Protein 6YV5 (pdb70)

Nearest PDB structures (foldseek):
  6yv5-assembly1_A  TM=1.005E+00  e=4.076E-40  Staphylococcus aureus
  4k1t-assembly1_C-2  TM=9.799E-01  e=2.194E-35  Staphylococcus aureus subsp. aureus NCTC 8325
  4k1t-assembly1_A  TM=9.757E-01  e=2.438E-35  Staphylococcus aureus subsp. aureus NCTC 8325
  4k1s-assembly1_A  TM=9.975E-01  e=3.386E-34  Staphylococcus aureus subsp. aureus NCTC 8325
  6yv6-assembly1_A  TM=9.855E-01  e=2.109E-34  Staphylococcus aureus

Structure (mmCIF, N/CA/C/O backbone):
data_6YV5
#
_entry.id   6YV5
#
_cell.length_a   34.920
_cell.length_b   64.340
_cell.length_c   73.150
_cell.angle_alpha   90.000
_cell.angle_beta   90.000
_cell.angle_gamma   90.000
#
_symmetry.space_group_name_H-M   'P 21 21 21'
#
loop_
_entity.id
_entity.type
_entity.pdbx_description
1 polymer 'Serine protease'
2 non-polymer 'SODIUM ION'
3 water water
#
loop_
_atom_site.group_PDB
_atom_site.id
_atom_site.type_symbol
_atom_site.label_atom_id
_atom_site.label_alt_id
_atom_site.label_comp_id
_atom_site.label_asym_id
_atom_site.label_entity_id
_atom_site.label_seq_id
_atom_site.pdbx_PDB_ins_code
_atom_site.Cartn_x
_atom_site.Cartn_y
_atom_site.Cartn_z
_atom_site.occupancy
_atom_site.B_iso_or_equiv
_atom_site.auth_seq_id
_atom_site.auth_comp_id
_atom_site.auth_asym_id
_atom_site.auth_atom_id
_atom_site.pdbx_PDB_model_num
ATOM 1 N N . SER A 1 1 ? 16.783 11.685 23.460 1.00 38.18 1 SER A N 1
ATOM 2 C CA . SER A 1 1 ? 16.104 10.438 23.816 1.00 37.82 1 SER A CA 1
ATOM 3 C C . SER A 1 1 ? 16.081 9.464 22.643 1.00 38.18 1 SER A C 1
ATOM 4 O O . SER A 1 1 ? 15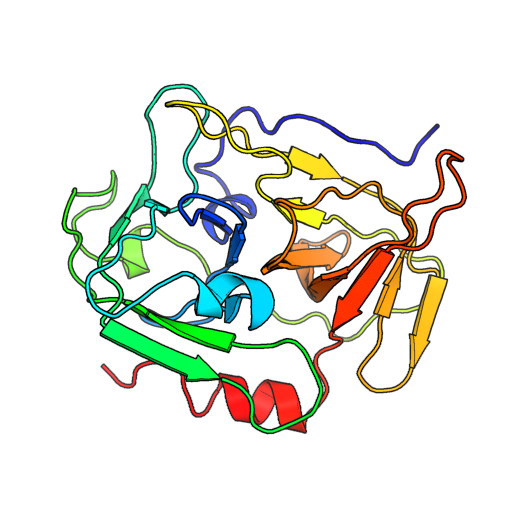.808 9.854 21.505 1.00 36.62 1 SER A O 1
ATOM 7 N N . GLU A 1 2 ? 16.372 8.191 22.942 1.00 32.90 2 GLU A N 1
ATOM 8 C CA . GLU A 1 2 ? 16.467 7.103 21.968 1.00 30.99 2 GLU A CA 1
ATOM 9 C C . GLU A 1 2 ? 15.111 6.545 21.497 1.00 31.52 2 GLU A C 1
ATOM 10 O O . GLU A 1 2 ? 15.089 5.781 20.528 1.00 31.85 2 GLU A O 1
ATOM 16 N N . ASN A 1 3 ? 13.996 6.939 22.151 1.00 26.04 3 ASN A N 1
ATOM 17 C CA . ASN A 1 3 ? 12.626 6.590 21.735 1.00 25.49 3 ASN A CA 1
ATOM 18 C C . ASN A 1 3 ? 12.309 7.671 20.699 1.00 28.13 3 ASN A C 1
ATOM 19 O O . ASN A 1 3 ? 12.240 8.851 21.062 1.00 30.85 3 ASN A O 1
ATOM 24 N N . GLN A 1 4 ? 12.233 7.307 19.412 1.00 20.44 4 GLN A N 1
ATOM 25 C CA . GLN A 1 4 ? 12.090 8.304 18.368 1.00 18.71 4 GLN A CA 1
ATOM 26 C C . GLN A 1 4 ? 10.838 8.205 17.558 1.00 15.82 4 GLN A C 1
ATOM 27 O O . GLN A 1 4 ? 10.256 7.118 17.403 1.00 15.56 4 GLN A O 1
ATOM 33 N N . VAL A 1 5 ? 10.417 9.361 17.027 1.00 12.87 5 VAL A N 1
ATOM 34 C CA . VAL A 1 5 ? 9.251 9.480 16.160 1.00 12.89 5 VAL A CA 1
ATOM 35 C C . VAL A 1 5 ? 9.767 10.120 14.897 1.00 14.28 5 VAL A C 1
ATOM 36 O O . VAL A 1 5 ? 10.239 11.275 14.950 1.00 15.85 5 VAL A O 1
ATOM 40 N N A THR A 1 6 ? 9.681 9.432 13.757 0.59 12.63 6 THR A N 1
ATOM 41 N N B THR A 1 6 ? 9.696 9.393 13.767 0.41 11.54 6 THR A N 1
ATOM 42 C CA A THR A 1 6 ? 10.199 9.982 12.509 0.59 12.41 6 THR A CA 1
ATOM 43 C CA B THR A 1 6 ? 10.288 9.809 12.502 0.41 10.58 6 THR A CA 1
ATOM 44 C C A THR A 1 6 ? 9.274 9.673 11.356 0.59 12.50 6 THR A C 1
ATOM 45 C C B THR A 1 6 ? 9.367 9.569 11.299 0.41 11.13 6 THR A C 1
ATOM 46 O O A THR A 1 6 ? 8.559 8.666 11.339 0.59 11.90 6 THR A O 1
ATOM 47 O O B THR A 1 6 ? 8.761 8.495 11.175 0.41 9.64 6 THR A O 1
ATOM 54 N N . LYS A 1 7 ? 9.277 10.559 10.385 1.00 11.90 7 LYS A N 1
ATOM 55 C CA . LYS A 1 7 ? 8.528 10.389 9.153 1.00 11.23 7 LYS A CA 1
ATOM 56 C C . LYS A 1 7 ? 9.189 9.296 8.329 1.00 13.39 7 LYS A C 1
ATOM 57 O O . LYS A 1 7 ? 10.425 9.200 8.282 1.00 14.14 7 LYS A O 1
ATOM 63 N N . VAL A 1 8 ? 8.382 8.498 7.637 1.00 12.00 8 VAL A N 1
ATOM 64 C CA . VAL A 1 8 ? 8.916 7.461 6.759 1.00 12.02 8 VAL A CA 1
ATOM 65 C C . VAL A 1 8 ? 8.971 8.082 5.376 1.00 18.24 8 VAL A C 1
ATOM 66 O O . VAL A 1 8 ? 7.940 8.489 4.853 1.00 18.60 8 VAL A O 1
ATOM 70 N N . LYS A 1 9 ? 10.179 8.192 4.805 1.00 17.33 9 LYS A N 1
ATOM 71 C CA . LYS A 1 9 ? 10.423 8.835 3.510 1.00 19.54 9 LYS A CA 1
ATOM 72 C C . LYS A 1 9 ? 9.766 8.098 2.320 1.00 22.55 9 LYS A C 1
ATOM 73 O O . LYS A 1 9 ? 9.058 8.719 1.511 1.00 25.27 9 LYS A O 1
ATOM 79 N N . ASP A 1 10 ? 10.006 6.790 2.222 1.00 17.78 10 ASP A N 1
ATOM 80 C CA . ASP A 1 10 ? 9.500 5.936 1.144 1.00 16.13 10 ASP A CA 1
ATOM 81 C C . ASP A 1 10 ? 8.684 4.843 1.767 1.00 15.77 10 ASP A C 1
ATOM 82 O O . ASP A 1 10 ? 9.154 4.166 2.684 1.00 16.62 10 ASP A O 1
ATOM 87 N N . THR A 1 11 ? 7.448 4.688 1.293 1.00 13.06 11 THR A N 1
ATOM 88 C CA . THR A 1 11 ? 6.529 3.716 1.895 1.00 11.55 11 THR A CA 1
ATOM 89 C C . THR A 1 11 ? 6.351 2.480 1.067 1.00 12.00 11 THR A C 1
ATOM 90 O O . THR A 1 11 ? 5.500 1.657 1.391 1.00 12.20 11 THR A O 1
ATOM 94 N N . ASN A 1 12 ? 7.104 2.360 -0.058 1.00 11.05 12 ASN A N 1
ATOM 95 C CA . ASN A 1 12 ? 6.969 1.261 -1.018 1.00 11.32 12 ASN A CA 1
ATOM 96 C C . ASN A 1 12 ? 7.981 0.157 -0.827 1.00 12.36 12 ASN A C 1
ATOM 97 O O . ASN A 1 12 ? 8.169 -0.683 -1.728 1.00 13.44 12 ASN A O 1
ATOM 102 N N . ILE A 1 13 ? 8.595 0.102 0.373 1.00 10.79 13 ILE A N 1
ATOM 103 C CA . ILE A 1 13 ? 9.505 -0.988 0.731 1.00 11.74 13 ILE A CA 1
ATOM 104 C C . ILE A 1 13 ? 8.989 -1.628 2.034 1.00 11.30 13 ILE A C 1
ATOM 105 O O . ILE A 1 13 ? 8.255 -0.983 2.805 1.00 11.38 13 ILE A O 1
ATOM 110 N N . PHE A 1 14 ? 9.382 -2.855 2.263 1.00 11.40 14 PHE A N 1
ATOM 111 C CA . PHE A 1 14 ? 9.072 -3.592 3.489 1.00 11.37 14 PHE A CA 1
ATOM 112 C C . PHE A 1 14 ? 9.797 -2.920 4.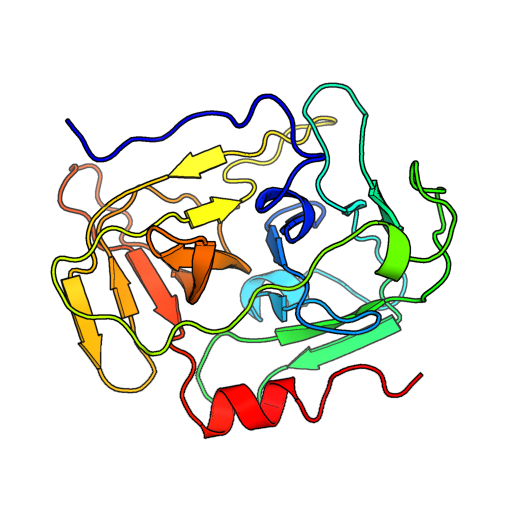657 1.00 10.86 14 PHE A C 1
ATOM 113 O O . PHE A 1 14 ? 10.954 -2.512 4.512 1.00 11.86 14 PHE A O 1
ATOM 121 N N . PRO A 1 15 ? 9.158 -2.734 5.828 1.00 10.74 15 PRO A N 1
ATOM 122 C CA . PRO A 1 15 ? 7.830 -3.234 6.270 1.00 10.84 15 PRO A CA 1
ATOM 123 C C . PRO A 1 15 ? 6.637 -2.350 5.952 1.00 10.84 15 PRO A C 1
ATOM 124 O O . PRO A 1 15 ? 5.497 -2.736 6.254 1.00 10.71 15 PRO A O 1
ATOM 128 N N . TYR A 1 16 ? 6.861 -1.170 5.364 1.00 9.70 16 TYR A N 1
ATOM 129 C CA . TYR A 1 16 ? 5.800 -0.190 5.170 1.00 9.34 16 TYR A CA 1
ATOM 130 C C . TYR A 1 16 ? 4.739 -0.660 4.199 1.00 9.01 16 TYR A C 1
ATOM 131 O O . TYR A 1 16 ? 3.582 -0.246 4.323 1.00 9.89 16 TYR A O 1
ATOM 140 N N . THR A 1 17 ? 5.065 -1.603 3.325 1.00 9.54 17 THR A N 1
ATOM 141 C CA . THR A 1 17 ? 4.126 -2.167 2.383 1.00 10.21 17 THR A CA 1
ATOM 142 C C . THR A 1 17 ? 3.043 -3.051 3.044 1.00 11.07 17 THR A C 1
ATOM 143 O O . THR A 1 17 ? 2.169 -3.535 2.351 1.00 10.50 17 THR A O 1
ATOM 147 N N . GLY A 1 18 ? 3.148 -3.298 4.345 1.00 9.63 18 GLY A N 1
ATOM 148 C CA . GLY A 1 18 ? 2.087 -3.991 5.066 1.00 10.08 18 GLY A CA 1
ATOM 149 C C . GLY A 1 18 ? 1.050 -3.045 5.635 1.00 9.76 18 GLY A C 1
ATOM 150 O O . GLY A 1 18 ? 0.050 -3.517 6.185 1.00 10.02 18 GLY A O 1
ATOM 151 N N . VAL A 1 19 ? 1.276 -1.731 5.566 1.00 9.16 19 VAL A N 1
ATOM 152 C CA . VAL A 1 19 ? 0.405 -0.774 6.265 1.00 8.86 19 VAL A CA 1
ATOM 153 C C . VAL A 1 19 ? -0.609 -0.127 5.329 1.00 9.30 19 VAL A C 1
ATOM 154 O O . VAL A 1 19 ? -0.267 0.137 4.168 1.00 9.93 19 VAL A O 1
ATOM 158 N N . VAL A 1 20 ? -1.835 0.105 5.805 1.00 9.27 20 VAL A N 1
ATOM 159 C CA . VAL A 1 20 ? -2.862 0.769 5.027 1.00 9.00 20 VAL A CA 1
ATOM 160 C C . VAL A 1 20 ? -3.394 1.966 5.807 1.00 9.36 20 VAL A C 1
ATOM 161 O O . VAL A 1 20 ? -3.262 2.049 7.041 1.00 9.53 20 VAL A O 1
ATOM 165 N N . ALA A 1 21 ? -4.028 2.872 5.072 1.00 9.47 21 ALA A N 1
ATOM 166 C CA . ALA A 1 21 ? -4.633 4.062 5.641 1.00 10.06 21 ALA A CA 1
ATOM 167 C C . ALA A 1 21 ? -6.130 4.102 5.389 1.00 10.77 21 ALA A C 1
ATOM 168 O O . ALA A 1 21 ? -6.585 3.952 4.258 1.00 10.95 21 ALA A O 1
ATOM 170 N N . PHE A 1 22 ? -6.884 4.366 6.441 1.00 12.03 22 PHE A N 1
ATOM 171 C CA . PHE A 1 22 ? -8.297 4.713 6.324 1.00 12.81 22 PHE A CA 1
ATOM 172 C C . PHE A 1 22 ? -8.307 6.235 6.155 1.00 18.74 22 PHE A C 1
ATOM 173 O O . PHE A 1 22 ? -7.242 6.862 6.198 1.00 18.01 22 PHE A O 1
ATOM 181 N N . LYS A 1 23 ? -9.501 6.864 6.032 1.00 20.26 23 LYS A N 1
ATOM 182 C CA . LYS A 1 23 ? -9.568 8.324 5.927 1.00 20.28 23 LYS A CA 1
ATOM 183 C C . LYS A 1 23 ? -8.897 8.953 7.168 1.00 22.39 23 LYS A C 1
ATOM 184 O O . LYS A 1 23 ? -8.211 9.975 7.048 1.00 25.05 23 LYS A O 1
ATOM 190 N N A SER A 1 24 ? -9.146 8.313 8.279 0.43 16.10 24 SER A N 1
ATOM 191 N N B SER A 1 24 ? -8.990 8.344 8.415 0.57 20.02 24 SER A N 1
ATOM 192 C CA A SER A 1 24 ? -8.587 8.600 9.549 0.43 14.76 24 SER A CA 1
ATOM 193 C CA B SER A 1 24 ? -8.394 8.992 9.629 0.57 20.54 24 SER A CA 1
ATOM 194 C C A SER A 1 24 ? -8.254 7.247 10.129 0.43 18.02 24 SER A C 1
ATOM 195 C C B SER A 1 24 ? -7.769 8.089 10.794 0.57 21.63 24 SER A C 1
ATOM 196 O O A SER A 1 24 ? -9.075 6.345 10.136 0.43 15.65 24 SER A O 1
ATOM 197 O O B SER A 1 24 ? -7.877 8.412 11.976 0.57 21.98 24 SER A O 1
ATOM 202 N N . ALA A 1 25 ? -7.003 7.075 10.436 1.00 16.15 25 ALA A N 1
ATOM 203 C CA . ALA A 1 25 ? -6.374 6.001 11.209 1.00 13.19 25 ALA A CA 1
ATOM 204 C C . ALA A 1 25 ? -5.788 4.938 10.312 1.00 10.19 25 ALA A C 1
ATOM 205 O O . ALA A 1 25 ? -5.659 5.126 9.106 1.00 11.42 25 ALA A O 1
ATOM 207 N N . THR A 1 26 ? -5.299 3.853 10.931 1.00 9.60 26 THR A N 1
ATOM 208 C CA . THR A 1 26 ? -4.398 2.915 10.298 1.00 7.94 26 THR A CA 1
ATOM 209 C C . THR A 1 26 ? -4.958 1.502 10.350 1.00 9.10 26 THR A C 1
ATOM 210 O O . THR A 1 26 ? -5.834 1.162 11.160 1.00 9.39 26 THR A O 1
ATOM 214 N N . GLY A 1 27 ? -4.440 0.659 9.469 1.00 8.57 27 GLY A N 1
ATOM 215 C CA . GLY A 1 27 ? -4.618 -0.780 9.543 1.00 9.31 27 GLY A CA 1
ATOM 216 C C . GLY A 1 27 ? -3.420 -1.463 8.928 1.00 9.46 27 GLY A C 1
ATOM 217 O O . GLY A 1 27 ? -2.484 -0.787 8.473 1.00 8.53 27 GLY A O 1
ATOM 218 N N . PHE A 1 28 ? -3.455 -2.797 8.886 1.00 8.71 28 PHE A N 1
ATOM 219 C CA . PHE A 1 28 ? -2.351 -3.490 8.242 1.00 8.69 28 PHE A CA 1
ATOM 220 C C . PHE A 1 28 ? -2.820 -4.799 7.678 1.00 8.81 28 PHE A C 1
ATOM 221 O O . PHE A 1 28 ? -3.849 -5.347 8.083 1.00 8.92 28 PHE A O 1
ATOM 229 N N . VAL A 1 29 ? -2.087 -5.324 6.722 1.00 9.11 29 VAL A N 1
ATOM 230 C CA . VAL A 1 29 ? -2.477 -6.527 5.985 1.00 8.67 29 VAL A CA 1
ATOM 231 C C . VAL A 1 29 ? -2.164 -7.756 6.787 1.00 9.58 29 VAL A C 1
ATOM 232 O O . VAL A 1 29 ? -1.075 -7.901 7.296 1.00 10.47 29 VAL A O 1
ATOM 236 N N . VAL A 1 30 ? -3.138 -8.672 6.847 1.00 9.38 30 VAL A N 1
ATOM 237 C CA . VAL A 1 30 ? -2.998 -9.960 7.545 1.00 9.63 30 VAL A CA 1
ATOM 238 C C . VAL A 1 30 ? -3.137 -11.164 6.622 1.00 10.65 30 VAL A C 1
ATOM 239 O O . VAL A 1 30 ? -2.756 -12.281 7.021 1.00 13.28 30 VAL A O 1
ATOM 243 N N . GLY A 1 31 ? -3.660 -10.987 5.428 1.00 10.38 31 GLY A N 1
ATOM 244 C CA . GLY A 1 31 ? -3.790 -12.133 4.528 1.00 10.96 31 GLY A CA 1
ATOM 245 C C . GLY A 1 31 ? -4.406 -11.699 3.228 1.00 11.32 31 GLY A C 1
ATOM 246 O O . GLY A 1 31 ? -4.631 -10.502 2.987 1.00 11.48 31 GLY A O 1
ATOM 247 N N . LYS A 1 32 ? -4.798 -12.684 2.408 1.00 11.00 32 LYS A N 1
ATOM 248 C CA . LYS A 1 32 ? -5.452 -12.419 1.119 1.00 11.28 32 LYS A CA 1
ATOM 249 C C . LYS A 1 32 ? -6.646 -11.486 1.303 1.00 11.89 32 LYS A C 1
ATOM 250 O O . LYS A 1 32 ? -7.599 -11.840 1.993 1.00 11.65 32 LYS A O 1
ATOM 256 N N . ASN A 1 33 ? -6.607 -10.312 0.633 1.00 10.43 33 ASN A N 1
ATOM 257 C CA . ASN A 1 33 ? -7.672 -9.303 0.630 1.00 11.32 33 ASN A CA 1
ATOM 258 C C . ASN A 1 33 ? -8.129 -8.923 2.017 1.00 10.58 33 ASN A C 1
ATOM 259 O O . ASN A 1 33 ? -9.244 -8.491 2.159 1.00 11.65 33 ASN A O 1
ATOM 264 N N . THR A 1 34 ? -7.250 -9.030 3.038 1.00 9.00 34 THR A N 1
ATOM 265 C CA . THR A 1 34 ? -7.694 -8.871 4.414 1.00 9.71 34 THR A CA 1
ATOM 266 C C . THR A 1 34 ? -6.760 -8.015 5.226 1.00 10.16 34 THR A C 1
ATOM 267 O O . THR A 1 34 ? -5.553 -8.245 5.242 1.00 9.33 34 THR A O 1
ATOM 271 N N A ILE A 1 35 ? -7.369 -7.071 5.963 0.68 9.00 35 ILE A N 1
ATOM 272 N N B ILE A 1 35 ? -7.326 -7.080 5.949 0.32 8.24 35 ILE A N 1
ATOM 273 C CA A ILE A 1 35 ? -6.744 -6.054 6.814 0.68 8.14 35 ILE A CA 1
ATOM 274 C CA B ILE A 1 35 ? -6.549 -6.217 6.814 0.32 7.92 35 ILE A CA 1
ATOM 275 C C A ILE A 1 35 ? -7.236 -6.173 8.242 0.68 7.89 35 ILE A C 1
ATOM 276 C C B ILE A 1 35 ? -7.126 -6.312 8.222 0.32 10.11 35 ILE A C 1
ATOM 277 O O A ILE A 1 35 ? -8.395 -6.557 8.479 0.68 8.91 35 ILE A O 1
ATOM 278 O O B ILE A 1 35 ? -8.210 -6.886 8.424 0.32 8.84 35 ILE A O 1
ATOM 287 N N . LEU A 1 36 ? -6.361 -5.810 9.186 1.00 8.35 36 LEU A N 1
ATOM 288 C CA . LEU A 1 36 ? -6.730 -5.725 10.574 1.00 8.61 36 LEU A CA 1
ATOM 289 C C . LEU A 1 36 ? -6.700 -4.256 11.012 1.00 8.36 36 LEU A C 1
ATOM 290 O O . LEU A 1 36 ? -5.817 -3.508 10.609 1.00 8.50 36 LEU A O 1
ATOM 295 N N . THR A 1 37 ? -7.674 -3.863 11.831 1.00 8.54 37 THR A N 1
ATOM 296 C CA . THR A 1 37 ? -7.702 -2.544 12.464 1.00 7.57 37 THR A CA 1
ATOM 297 C C . THR A 1 37 ? -8.360 -2.674 13.813 1.00 8.25 37 THR A C 1
ATOM 298 O O . THR A 1 37 ? -8.631 -3.793 14.265 1.00 9.02 37 THR A O 1
ATOM 302 N N . ASN A 1 38 ? -8.685 -1.535 14.441 1.00 7.99 38 ASN A N 1
ATOM 303 C CA . ASN A 1 38 ? -9.427 -1.544 15.690 1.00 8.35 38 ASN A CA 1
ATOM 304 C C . ASN A 1 38 ? -10.927 -1.468 15.395 1.00 9.77 38 ASN A C 1
ATOM 305 O O . ASN A 1 38 ? -11.339 -0.887 14.390 1.00 10.22 38 ASN A O 1
ATOM 310 N N . LYS A 1 39 ? -11.741 -1.976 16.311 1.00 10.33 39 LYS A N 1
ATOM 311 C CA . LYS A 1 39 ? -13.200 -1.744 16.203 1.00 11.57 39 LYS A CA 1
ATOM 312 C C . LYS A 1 39 ? -13.506 -0.231 16.290 1.00 13.78 39 LYS A C 1
ATOM 313 O O . LYS A 1 39 ? -14.444 0.257 15.637 1.00 13.68 39 LYS A O 1
ATOM 319 N N . HIS A 1 40 ? -12.729 0.544 17.074 1.00 12.95 40 HIS A N 1
ATOM 320 C CA . HIS A 1 40 ? -13.055 1.966 17.192 1.00 13.53 40 HIS A CA 1
ATOM 321 C C . HIS A 1 40 ? -12.683 2.766 15.945 1.00 14.41 40 HIS A C 1
ATOM 322 O O . HIS A 1 40 ? -13.105 3.921 15.814 1.00 15.24 40 HIS A O 1
ATOM 329 N N . VAL A 1 41 ? -11.958 2.127 15.001 1.00 12.68 41 VAL A N 1
ATOM 330 C CA . VAL A 1 41 ? -11.673 2.672 13.685 1.00 11.91 41 VAL A CA 1
ATOM 331 C C . VAL A 1 41 ? -12.750 2.174 12.718 1.00 14.02 41 VAL A C 1
ATOM 332 O O . VAL A 1 41 ? -13.389 2.988 12.041 1.00 14.00 41 VAL A O 1
ATOM 336 N N . SER A 1 42 ? -12.995 0.855 12.668 1.00 12.61 42 SER A N 1
ATOM 337 C CA . SER A 1 42 ? -13.900 0.314 11.661 1.00 12.38 42 SER A CA 1
ATOM 338 C C . SER A 1 42 ? -15.350 0.753 11.843 1.00 13.52 42 SER A C 1
ATOM 339 O O . SER A 1 42 ? -16.082 0.797 10.845 1.00 12.34 42 SER A O 1
ATOM 342 N N . LYS A 1 43 ? -15.740 1.154 13.060 1.00 12.68 43 LYS A N 1
ATOM 343 C CA . LYS A 1 43 ? -17.104 1.672 13.311 1.00 12.87 43 LYS A CA 1
ATOM 344 C C . LYS A 1 43 ? -17.422 2.887 12.428 1.00 14.52 43 LYS A C 1
ATOM 345 O O . LYS A 1 43 ? -18.610 3.153 12.189 1.00 15.06 43 LYS A O 1
ATOM 351 N N . ASN A 1 44 ? -16.408 3.627 11.951 1.00 13.88 44 ASN A N 1
ATOM 352 C CA . ASN A 1 44 ? -16.608 4.802 11.125 1.00 14.40 44 ASN A CA 1
ATOM 353 C C . ASN A 1 44 ? -16.801 4.468 9.661 1.00 16.68 44 ASN A C 1
ATOM 354 O O . ASN A 1 44 ? -17.068 5.386 8.886 1.00 17.37 44 ASN A O 1
ATOM 359 N N . TYR A 1 45 ? -16.609 3.196 9.260 1.00 13.37 45 TYR A N 1
ATOM 360 C CA . TYR A 1 45 ? -16.582 2.805 7.864 1.00 13.15 45 TYR A CA 1
ATOM 361 C C . TYR A 1 45 ? -17.614 1.764 7.549 1.00 13.17 45 TYR A C 1
ATOM 362 O O . TYR A 1 45 ? -18.126 1.073 8.428 1.00 13.89 45 TYR A O 1
ATOM 371 N N . LYS A 1 46 ? -17.950 1.683 6.269 1.00 13.45 46 LYS A N 1
ATOM 372 C CA . LYS A 1 46 ? -19.001 0.822 5.762 1.00 13.54 46 LYS A CA 1
ATOM 373 C C . LYS A 1 46 ? -18.538 0.101 4.523 1.00 13.45 46 LYS A C 1
ATOM 374 O O . LYS A 1 46 ? -17.531 0.447 3.899 1.00 13.04 46 LYS A O 1
ATOM 380 N N . VAL A 1 47 ? -19.336 -0.877 4.107 1.00 12.48 47 VAL A N 1
ATOM 381 C CA . VAL A 1 47 ? -19.122 -1.536 2.821 1.00 12.65 47 VAL A CA 1
ATOM 382 C C . VAL A 1 47 ? -19.123 -0.448 1.720 1.00 13.61 47 VAL A C 1
ATOM 383 O O . VAL A 1 47 ? -19.948 0.474 1.748 1.00 13.97 47 VAL A O 1
ATOM 387 N N . GLY A 1 48 ? -18.121 -0.506 0.832 1.00 12.35 48 GLY A N 1
ATOM 388 C CA . GLY A 1 48 ? -17.971 0.472 -0.236 1.00 14.02 48 GLY A CA 1
ATOM 389 C C . GLY A 1 48 ? -17.037 1.609 0.097 1.00 15.95 48 GLY A C 1
ATOM 390 O O . GLY A 1 48 ? -16.613 2.323 -0.821 1.00 15.79 48 GLY A O 1
ATOM 391 N N . ASP A 1 49 ? -16.679 1.799 1.380 1.00 14.08 49 ASP A N 1
ATOM 392 C CA . ASP A 1 49 ? -15.686 2.809 1.737 1.00 13.04 49 ASP A CA 1
ATOM 393 C C . ASP A 1 49 ? -14.326 2.349 1.253 1.00 13.43 49 ASP A C 1
ATOM 394 O O . ASP A 1 49 ? -14.124 1.180 0.949 1.00 14.08 49 ASP A O 1
ATOM 399 N N . ARG A 1 50 ? -13.404 3.283 1.150 1.00 12.99 50 ARG A N 1
ATOM 400 C CA . ARG A 1 50 ? -12.117 3.014 0.539 1.00 12.89 50 ARG A CA 1
ATOM 401 C C . ARG A 1 50 ? -10.982 2.964 1.526 1.00 13.62 50 ARG A C 1
ATOM 402 O O . ARG A 1 50 ? -10.985 3.704 2.515 1.00 16.02 50 ARG A O 1
ATOM 410 N N A ILE A 1 51 ? -9.989 2.090 1.248 0.48 11.54 51 ILE A N 1
ATOM 411 N N B ILE A 1 51 ? -9.980 2.156 1.243 0.52 11.14 51 ILE A N 1
ATOM 412 C CA A ILE A 1 51 ? -8.734 1.911 1.992 0.48 11.36 51 ILE A CA 1
ATOM 413 C CA B ILE A 1 51 ? -8.733 2.176 1.990 0.52 10.21 51 ILE A CA 1
ATOM 414 C C A ILE A 1 51 ? -7.562 2.116 1.004 0.48 12.53 51 ILE A C 1
ATOM 415 C C B ILE A 1 51 ? -7.650 2.386 0.959 0.52 11.41 51 ILE A C 1
ATOM 416 O O A ILE A 1 51 ? -7.571 1.523 -0.091 0.48 11.90 51 ILE A O 1
ATOM 417 O O B ILE A 1 51 ? -7.816 2.058 -0.219 0.52 10.55 51 ILE A O 1
ATOM 426 N N . THR A 1 52 ? -6.551 2.938 1.407 1.00 10.80 52 THR A N 1
ATOM 427 C CA . THR A 1 52 ? -5.402 3.189 0.545 1.00 11.10 52 THR A CA 1
ATOM 428 C C . THR A 1 52 ? -4.214 2.389 1.052 1.00 10.26 52 THR A C 1
ATOM 429 O O . THR A 1 52 ? -3.905 2.460 2.254 1.00 10.73 52 THR A O 1
ATOM 433 N N . ALA A 1 53 ? -3.528 1.666 0.165 1.00 10.23 53 ALA A N 1
ATOM 434 C CA . ALA A 1 53 ? -2.350 0.904 0.562 1.00 10.42 53 ALA A CA 1
ATOM 435 C C . ALA A 1 53 ? -1.117 1.767 0.663 1.00 10.05 53 ALA A C 1
ATOM 436 O O . ALA A 1 53 ? -0.788 2.486 -0.291 1.00 11.14 53 ALA A O 1
ATOM 438 N N A HIS A 1 54 ? -0.485 1.773 1.862 0.67 10.17 54 HIS A N 1
ATOM 439 N N B HIS A 1 54 ? -0.421 1.687 1.808 0.33 9.84 54 HIS A N 1
ATOM 440 C CA A HIS A 1 54 ? 0.773 2.488 2.164 0.67 11.46 54 HIS A CA 1
ATOM 441 C CA B HIS A 1 54 ? 0.826 2.404 2.123 0.33 10.47 54 HIS A CA 1
ATOM 442 C C A HIS A 1 54 ? 0.969 3.796 1.427 0.67 11.32 54 HIS A C 1
ATOM 443 C C B HIS A 1 54 ? 0.994 3.771 1.414 0.33 13.31 54 HIS A C 1
ATOM 444 O O A HIS A 1 54 ? 2.020 4.010 0.793 0.67 11.81 54 HIS A O 1
ATOM 445 O O B HIS A 1 54 ? 2.020 3.986 0.752 0.33 13.55 54 HIS A O 1
ATOM 458 N N . PRO A 1 55 ? 0.065 4.736 1.571 1.00 10.35 55 PRO A N 1
ATOM 459 C CA . PRO A 1 55 ? 0.261 6.026 0.900 1.00 12.15 55 PRO A CA 1
ATOM 460 C C . PRO A 1 55 ? 1.453 6.791 1.455 1.00 14.06 55 PRO A C 1
ATOM 461 O O . PRO A 1 55 ? 1.748 6.761 2.668 1.00 12.99 55 PRO A O 1
ATOM 465 N N . ASN A 1 56 ? 2.172 7.445 0.510 1.00 15.99 56 ASN A N 1
ATOM 466 C CA . ASN A 1 56 ? 3.322 8.294 0.788 1.00 18.05 56 ASN A CA 1
ATOM 467 C C . ASN A 1 56 ? 2.801 9.749 0.792 1.00 23.61 56 ASN A C 1
ATOM 468 O O . ASN A 1 56 ? 1.623 10.002 0.479 1.00 23.51 56 ASN A O 1
ATOM 473 N N . SER A 1 57 ? 3.653 10.697 1.193 1.00 23.32 57 SER A N 1
ATOM 474 C CA . SER A 1 57 ? 3.278 12.108 1.323 1.00 23.62 57 SER A CA 1
ATOM 475 C C . SER A 1 57 ? 3.289 12.878 -0.004 1.00 28.73 57 SER A C 1
ATOM 476 O O . SER A 1 57 ? 3.006 14.082 -0.006 1.00 29.83 57 SER A O 1
ATOM 479 N N . ASP A 1 58 ? 3.597 12.188 -1.126 1.00 25.23 58 ASP A N 1
ATOM 480 C CA . ASP A 1 58 ? 3.669 12.791 -2.460 1.00 27.50 58 ASP A CA 1
ATOM 481 C C . ASP A 1 58 ? 2.688 12.154 -3.470 1.00 33.36 58 ASP A C 1
ATOM 482 O O . ASP A 1 58 ? 3.030 11.985 -4.646 1.00 34.03 58 ASP A O 1
ATOM 487 N N . LYS A 1 59 ? 1.457 11.833 -3.006 1.00 30.59 59 LYS A N 1
ATOM 488 C CA . LYS A 1 59 ? 0.343 11.258 -3.789 1.00 30.14 59 LYS A CA 1
ATOM 489 C C . LYS A 1 59 ? 0.578 9.805 -4.311 1.00 28.91 59 LYS A C 1
ATOM 490 O O . LYS A 1 59 ? -0.296 9.262 -5.002 1.00 29.40 59 LYS A O 1
ATOM 496 N N . GLY A 1 60 ? 1.684 9.168 -3.919 1.00 21.15 60 GLY A N 1
ATOM 497 C CA . GLY A 1 60 ? 1.945 7.788 -4.315 1.00 18.86 60 GLY A CA 1
ATOM 498 C C . GLY A 1 60 ? 1.339 6.813 -3.319 1.00 20.22 60 GLY A C 1
ATOM 499 O O . GLY A 1 60 ? 1.193 7.143 -2.138 1.00 20.41 60 GLY A O 1
ATOM 500 N N . ASN A 1 61 ? 0.958 5.614 -3.782 1.00 15.49 61 ASN A N 1
ATOM 501 C CA . ASN A 1 61 ? 0.364 4.584 -2.921 1.00 13.05 61 ASN A CA 1
ATOM 502 C C . ASN A 1 61 ? 0.416 3.242 -3.637 1.00 13.48 61 ASN A C 1
ATOM 503 O O . ASN A 1 61 ? 0.889 3.155 -4.777 1.00 14.72 61 ASN A O 1
ATOM 508 N N . GLY A 1 62 ? -0.076 2.216 -2.972 1.00 11.44 62 GLY A N 1
ATOM 509 C CA . GLY A 1 62 ? -0.153 0.871 -3.509 1.00 11.54 62 GLY A CA 1
ATOM 510 C C . GLY A 1 62 ? -1.522 0.516 -4.050 1.00 10.72 62 GLY A C 1
ATOM 511 O O . GLY A 1 62 ? -1.832 -0.661 -4.190 1.00 11.41 62 GLY A O 1
ATOM 512 N N . GLY A 1 63 ? -2.307 1.538 -4.375 1.00 10.34 63 GLY A N 1
ATOM 513 C CA . GLY A 1 63 ? -3.664 1.387 -4.875 1.00 11.19 63 GLY A CA 1
ATOM 514 C C . GLY A 1 63 ? -4.706 1.757 -3.837 1.00 11.00 63 GLY A C 1
ATOM 515 O O . GLY A 1 63 ? -4.418 1.894 -2.638 1.00 10.95 63 GLY A O 1
ATOM 516 N N . ILE A 1 64 ? -5.944 1.917 -4.319 1.00 10.44 64 ILE A N 1
ATOM 517 C CA . ILE A 1 64 ? -7.113 2.214 -3.491 1.00 10.33 64 ILE A CA 1
ATOM 518 C C . ILE A 1 64 ? -8.069 1.060 -3.673 1.00 10.28 64 ILE A C 1
ATOM 519 O O . ILE A 1 64 ? -8.284 0.616 -4.815 1.00 11.14 64 ILE A O 1
ATOM 524 N N . TYR A 1 65 ? -8.653 0.567 -2.553 1.00 10.21 65 TYR A N 1
ATOM 525 C CA . TYR A 1 65 ? -9.458 -0.631 -2.537 1.00 10.34 65 TYR A CA 1
ATOM 526 C C . TYR A 1 65 ? -10.756 -0.404 -1.813 1.00 11.51 65 TYR A C 1
ATOM 527 O O . TYR A 1 65 ? -10.805 0.416 -0.904 1.00 11.79 65 TYR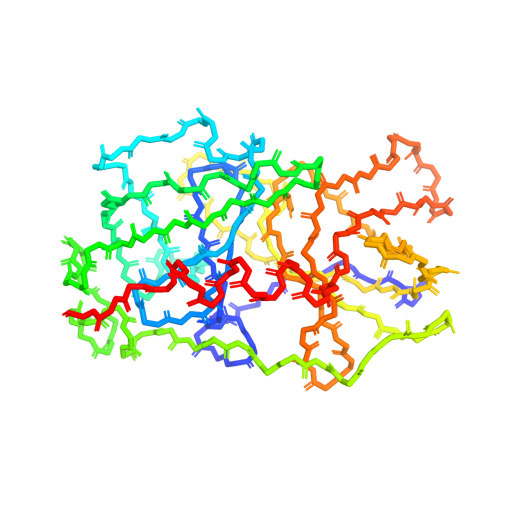 A O 1
ATOM 536 N N A SER A 1 66 ? -11.777 -1.182 -2.165 0.68 11.38 66 SER A N 1
ATOM 537 N N B SER A 1 66 ? -11.821 -1.103 -2.199 0.32 10.39 66 SER A N 1
ATOM 538 C CA A SER A 1 66 ? -13.129 -1.073 -1.617 0.68 11.30 66 SER A CA 1
ATOM 539 C CA B SER A 1 66 ? -13.130 -0.918 -1.564 0.32 10.04 66 SER A CA 1
ATOM 540 C C A SER A 1 66 ? -13.383 -2.068 -0.524 0.68 11.41 66 SER A C 1
ATOM 541 C C B SER A 1 66 ? -13.390 -2.001 -0.544 0.32 12.36 66 SER A C 1
ATOM 542 O O A SER A 1 66 ? -13.144 -3.252 -0.731 0.68 11.56 66 SER A O 1
ATOM 543 O O B SER A 1 66 ? -13.131 -3.173 -0.806 0.32 11.85 66 SER A O 1
ATOM 548 N N . ILE A 1 67 ? -13.916 -1.609 0.612 1.00 10.43 67 ILE A N 1
ATOM 549 C CA . ILE A 1 67 ? -14.287 -2.526 1.697 1.00 10.42 67 ILE A CA 1
ATOM 550 C C . ILE A 1 67 ? -15.472 -3.385 1.254 1.00 12.32 67 ILE A C 1
ATOM 551 O O . ILE A 1 67 ? -16.474 -2.873 0.755 1.00 12.07 67 ILE A O 1
ATOM 556 N N . LYS A 1 68 ? -15.353 -4.697 1.444 1.00 11.28 68 LYS A N 1
ATOM 557 C CA . LYS A 1 68 ? -16.451 -5.608 1.155 1.00 11.66 68 LYS A CA 1
ATOM 558 C C . LYS A 1 68 ? -17.076 -6.234 2.408 1.00 11.91 68 LYS A C 1
ATOM 559 O O . LYS A 1 68 ? -18.233 -6.661 2.347 1.00 12.27 68 LYS A O 1
ATOM 565 N N . LYS A 1 69 ? -16.366 -6.325 3.537 1.00 11.06 69 LYS A N 1
ATOM 566 C CA . LYS A 1 69 ? -16.950 -6.936 4.736 1.00 11.12 69 LYS A CA 1
ATOM 567 C C . LYS A 1 69 ? -16.187 -6.441 5.926 1.00 12.07 69 LYS A C 1
ATOM 568 O O . LYS A 1 69 ? -14.942 -6.329 5.867 1.00 12.28 69 LYS A O 1
ATOM 574 N N . ILE A 1 70 ? -16.901 -6.209 7.029 1.00 10.67 70 ILE A N 1
ATOM 575 C CA . ILE A 1 70 ? -16.295 -5.797 8.307 1.00 10.01 70 ILE A CA 1
ATOM 576 C C . ILE A 1 70 ? -16.713 -6.829 9.345 1.00 11.52 70 ILE A C 1
ATOM 577 O O . ILE A 1 70 ? -17.926 -7.030 9.533 1.00 11.37 70 ILE A O 1
ATOM 582 N N . ILE A 1 71 ? -15.755 -7.495 10.011 1.00 10.34 71 ILE A N 1
ATOM 583 C CA . ILE A 1 71 ? -16.037 -8.526 11.024 1.00 9.95 71 ILE A CA 1
ATOM 584 C C . ILE A 1 71 ? -15.392 -8.110 12.314 1.00 10.20 71 ILE A C 1
ATOM 585 O O . ILE A 1 71 ? -14.142 -8.089 12.426 1.00 10.64 71 ILE A O 1
ATOM 590 N N . ASN A 1 72 ? -16.211 -7.805 13.303 1.00 10.59 72 ASN A N 1
ATOM 591 C CA . ASN A 1 72 ? -15.726 -7.339 14.595 1.00 11.14 72 ASN A CA 1
ATOM 592 C C . ASN A 1 72 ? -15.570 -8.500 15.526 1.00 11.67 72 ASN A C 1
ATOM 593 O O . ASN A 1 72 ? -16.452 -9.357 15.610 1.00 11.78 72 ASN A O 1
ATOM 598 N N . TYR A 1 73 ? -14.468 -8.552 16.268 1.00 11.39 73 TYR A N 1
ATOM 599 C CA . TYR A 1 73 ? -14.247 -9.617 17.220 1.00 11.07 73 TYR A CA 1
ATOM 600 C C . TYR A 1 73 ? -15.309 -9.566 18.321 1.00 12.31 73 TYR A C 1
ATOM 601 O O . TYR A 1 73 ? -15.554 -8.512 18.881 1.00 12.84 73 TYR A O 1
ATOM 610 N N . PRO A 1 74 ? -15.978 -10.686 18.623 1.00 13.01 74 PRO A N 1
ATOM 611 C CA . PRO A 1 74 ? -17.016 -10.632 19.671 1.00 14.21 74 PRO A CA 1
ATOM 612 C C . PRO A 1 74 ? -16.479 -10.496 21.105 1.00 16.99 74 PRO A C 1
ATOM 613 O O . PRO A 1 74 ? -17.244 -10.156 22.013 1.00 18.24 74 PRO A O 1
ATOM 617 N N . GLY A 1 75 ? -15.184 -10.727 21.295 1.00 14.18 75 GLY A N 1
ATOM 618 C CA . GLY A 1 75 ? -14.513 -10.581 22.586 1.00 15.47 75 GLY A CA 1
ATOM 619 C C . GLY A 1 75 ? -14.272 -9.125 22.930 1.00 15.02 75 GLY A C 1
ATOM 620 O O . GLY A 1 75 ? -14.648 -8.225 22.169 1.00 14.98 75 GLY A O 1
ATOM 621 N N . LYS A 1 76 ? -13.647 -8.868 24.079 1.00 14.54 76 LYS A N 1
ATOM 622 C CA . LYS A 1 76 ? -13.464 -7.507 24.562 1.00 14.63 76 LYS A CA 1
ATOM 623 C C . LYS A 1 76 ? -12.368 -6.724 23.837 1.00 16.31 76 LYS A C 1
ATOM 624 O O . LYS A 1 76 ? -12.375 -5.498 23.859 1.00 17.55 76 LYS A O 1
ATOM 630 N N . GLU A 1 77 ? -11.396 -7.419 23.245 1.00 12.13 77 GLU A N 1
ATOM 631 C CA . GLU A 1 77 ? -10.268 -6.741 22.606 1.00 12.20 77 GLU A CA 1
ATOM 632 C C . GLU A 1 77 ? -10.686 -5.966 21.360 1.00 11.12 77 GLU A C 1
ATOM 633 O O . GLU A 1 77 ? -11.586 -6.377 20.608 1.00 11.78 77 GLU A O 1
ATOM 639 N N . ASP A 1 78 ? -9.989 -4.857 21.144 1.00 10.76 78 ASP A N 1
ATOM 640 C CA . ASP A 1 78 ? -10.294 -3.867 20.119 1.00 11.22 78 ASP A CA 1
ATOM 641 C C . ASP A 1 78 ? -9.723 -4.276 18.737 1.00 11.27 78 ASP A C 1
ATOM 642 O O . ASP A 1 78 ? -8.788 -3.645 18.217 1.00 11.82 78 ASP A O 1
ATOM 647 N N . VAL A 1 79 ? -10.322 -5.331 18.160 1.00 9.98 79 VAL A N 1
ATOM 648 C CA . VAL A 1 79 ? -9.865 -5.979 16.937 1.00 10.22 79 VAL A CA 1
ATOM 649 C C . VAL A 1 79 ? -10.984 -6.119 15.938 1.00 9.94 79 VAL A C 1
ATOM 650 O O . VAL A 1 79 ? -12.027 -6.684 16.279 1.00 10.26 79 VAL A O 1
ATOM 654 N N . SER A 1 80 ? -10.725 -5.718 14.699 1.00 9.28 80 SER A N 1
ATOM 655 C CA . SER A 1 80 ? -11.688 -5.797 13.611 1.00 8.35 80 SER A CA 1
ATOM 656 C C . SER A 1 80 ? -10.979 -6.250 12.338 1.00 9.89 80 SER A C 1
ATOM 657 O O . SER A 1 80 ? -9.914 -5.730 12.007 1.00 9.98 80 SER A O 1
ATOM 660 N N . VAL A 1 81 ? -11.564 -7.227 11.652 1.00 9.32 81 VAL A N 1
ATOM 661 C CA . VAL A 1 81 ? -11.052 -7.725 10.383 1.00 9.29 81 VAL A CA 1
ATOM 662 C C . VAL A 1 81 ? -11.845 -7.077 9.260 1.00 11.53 81 VAL A C 1
ATOM 663 O O . VAL A 1 81 ? -13.097 -7.068 9.269 1.00 10.88 81 VAL A O 1
ATOM 667 N N . ILE A 1 82 ? -11.141 -6.552 8.263 1.00 9.53 82 ILE A N 1
ATOM 668 C CA . ILE A 1 82 ? -11.789 -5.922 7.118 1.00 10.61 82 ILE A CA 1
ATOM 669 C C . ILE A 1 82 ? -11.350 -6.612 5.847 1.00 11.06 82 ILE A C 1
ATOM 670 O O . ILE A 1 82 ? -10.165 -6.732 5.584 1.00 11.35 82 ILE A O 1
ATOM 675 N N . GLN A 1 83 ? -12.293 -7.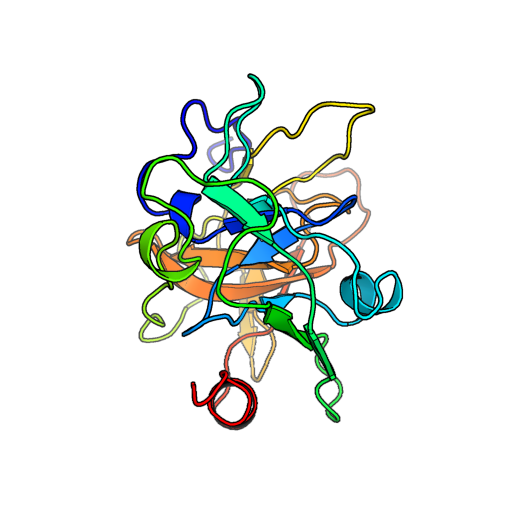103 5.062 1.00 10.96 83 GLN A N 1
ATOM 676 C CA . GLN A 1 83 ? -11.957 -7.671 3.762 1.00 10.30 83 GLN A CA 1
ATOM 677 C C . GLN A 1 83 ? -12.228 -6.619 2.714 1.00 9.92 83 GLN A C 1
ATOM 678 O O . GLN A 1 83 ? -13.195 -5.858 2.804 1.00 10.96 83 GLN A O 1
ATOM 684 N N . VAL A 1 84 ? -11.361 -6.592 1.709 1.00 9.98 84 VAL A N 1
ATOM 685 C CA . VAL A 1 84 ? -11.486 -5.675 0.587 1.00 10.27 84 VAL A CA 1
ATOM 686 C C . VAL A 1 84 ? -11.756 -6.470 -0.681 1.00 12.13 84 VAL A C 1
ATOM 687 O O . VAL A 1 84 ? -11.360 -7.624 -0.795 1.00 12.10 84 VAL A O 1
ATOM 691 N N . GLU A 1 85 ? -12.330 -5.791 -1.678 1.00 11.38 85 GLU A N 1
ATOM 692 C CA . GLU A 1 85 ? -12.445 -6.359 -3.017 1.00 12.03 85 GLU A CA 1
ATOM 693 C C . GLU A 1 85 ? -10.988 -6.475 -3.554 1.00 12.14 85 GLU A C 1
ATOM 694 O O . GLU A 1 85 ? -10.169 -5.557 -3.419 1.00 13.38 85 GLU A O 1
ATOM 700 N N . GLU A 1 86 ? -10.687 -7.598 -4.169 1.00 12.34 86 GLU A N 1
ATOM 701 C CA . GLU A 1 86 ? -9.338 -7.907 -4.637 1.00 12.25 86 GLU A CA 1
ATOM 702 C C . GLU A 1 86 ? -8.804 -6.927 -5.689 1.00 14.85 86 GLU A C 1
ATOM 703 O O . GLU A 1 86 ? -7.617 -6.583 -5.688 1.00 14.56 86 GLU A O 1
ATOM 709 N N . ARG A 1 87 ? -9.666 -6.495 -6.597 1.00 12.92 87 ARG A N 1
ATOM 710 C CA . ARG A 1 87 ? -9.245 -5.613 -7.681 1.00 13.56 87 ARG A CA 1
ATOM 711 C C . ARG A 1 87 ? -9.424 -4.163 -7.293 1.00 14.00 87 ARG A C 1
ATOM 712 O O . ARG A 1 87 ? -10.521 -3.731 -6.904 1.00 14.14 87 ARG A O 1
ATOM 720 N N . ALA A 1 88 ? -8.338 -3.402 -7.422 1.00 13.25 88 ALA A N 1
ATOM 721 C CA . ALA A 1 88 ? -8.289 -2.009 -7.028 1.00 13.33 88 ALA A CA 1
ATOM 722 C C . ALA A 1 88 ? -9.234 -1.109 -7.779 1.00 13.48 88 ALA A C 1
ATOM 723 O O . ALA A 1 88 ? -9.435 -1.274 -9.004 1.00 14.35 88 ALA A O 1
ATOM 725 N N A ILE A 1 89 ? -9.763 -0.115 -7.089 0.50 12.72 89 ILE A N 1
ATOM 726 N N B ILE A 1 89 ? -9.810 -0.119 -7.083 0.50 12.22 89 ILE A N 1
ATOM 727 C CA A ILE A 1 89 ? -10.588 0.908 -7.714 0.50 12.92 89 ILE A CA 1
ATOM 728 C CA B ILE A 1 89 ? -10.591 0.939 -7.729 0.50 12.69 89 ILE A CA 1
ATOM 729 C C A ILE A 1 89 ? -9.671 2.041 -8.256 0.50 11.47 89 ILE A C 1
ATOM 730 C C B ILE A 1 89 ? -9.592 1.908 -8.408 0.50 13.08 89 ILE A C 1
ATOM 731 O O A ILE A 1 89 ? -10.115 2.872 -9.053 0.50 11.21 89 ILE A O 1
ATOM 732 O O B ILE A 1 89 ? -9.905 2.486 -9.446 0.50 13.58 89 ILE A O 1
ATOM 741 N N . GLU A 1 90 ? -8.372 2.037 -7.857 1.00 11.29 90 GLU A N 1
ATOM 742 C CA . GLU A 1 90 ? -7.316 2.860 -8.431 1.00 11.52 90 GLU A CA 1
ATOM 743 C C . GLU A 1 90 ? -6.112 1.956 -8.417 1.00 12.69 90 GLU A C 1
ATOM 744 O O . GLU A 1 90 ? -5.660 1.525 -7.343 1.00 12.28 90 GLU A O 1
ATOM 750 N N . ARG A 1 91 ? -5.598 1.630 -9.598 1.00 13.16 91 ARG A N 1
ATOM 751 C CA . ARG A 1 91 ? -4.499 0.673 -9.763 1.00 14.14 91 ARG A CA 1
ATOM 752 C C . ARG A 1 91 ? -3.292 1.033 -8.911 1.00 15.09 91 ARG A C 1
ATOM 753 O O . ARG A 1 91 ? -2.911 2.190 -8.826 1.00 16.35 91 ARG A O 1
ATOM 761 N N . GLY A 1 92 ? -2.647 0.028 -8.343 1.00 13.21 92 GLY A N 1
ATOM 762 C CA . GLY A 1 92 ? -1.381 0.235 -7.657 1.00 13.50 92 GLY A CA 1
ATOM 763 C C . GLY A 1 92 ? -0.238 0.047 -8.650 1.00 13.90 92 GLY A C 1
ATOM 764 O O . GLY A 1 92 ? -0.442 -0.432 -9.779 1.00 14.05 92 GLY A O 1
ATOM 765 N N . PRO A 1 93 ? 0.990 0.406 -8.252 1.00 12.34 93 PRO A N 1
ATOM 766 C CA . PRO A 1 93 ? 2.119 0.294 -9.186 1.00 12.34 93 PRO A CA 1
ATOM 767 C C . PRO A 1 93 ? 2.405 -1.116 -9.657 1.00 13.23 93 PRO A C 1
ATOM 768 O O . PRO A 1 93 ? 2.949 -1.273 -10.763 1.00 14.42 93 PRO A O 1
ATOM 772 N N . LYS A 1 94 ? 2.009 -2.136 -8.894 1.00 13.33 94 LYS A N 1
ATOM 773 C CA . LYS A 1 94 ? 2.227 -3.514 -9.262 1.00 15.19 94 LYS A CA 1
ATOM 774 C C . LYS A 1 94 ? 0.968 -4.176 -9.845 1.00 19.32 94 LYS A C 1
ATOM 775 O O . LYS A 1 94 ? 0.911 -5.404 -9.995 1.00 20.95 94 LYS A O 1
ATOM 781 N N . GLY A 1 95 ? -0.018 -3.348 -10.183 1.00 15.32 95 GLY A N 1
ATOM 782 C CA . GLY A 1 95 ? -1.239 -3.788 -10.848 1.00 15.21 95 GLY A CA 1
ATOM 783 C C . GLY A 1 95 ? -2.498 -3.607 -10.036 1.00 14.23 95 GLY A C 1
ATOM 784 O O . GLY A 1 95 ? -2.485 -2.935 -8.988 1.00 14.05 95 GLY A O 1
ATOM 785 N N . PHE A 1 96 ? -3.595 -4.195 -10.526 1.00 12.80 96 PHE A N 1
ATOM 786 C CA . PHE A 1 96 ? -4.881 -4.091 -9.855 1.00 13.19 96 PHE A CA 1
ATOM 787 C C . PHE A 1 96 ? -5.043 -5.016 -8.653 1.00 14.71 96 PHE A C 1
ATOM 788 O O . PHE A 1 96 ? -5.911 -4.751 -7.814 1.00 15.08 96 PHE A O 1
ATOM 796 N N . ASN A 1 97 ? -4.267 -6.066 -8.559 1.00 12.52 97 ASN A N 1
ATOM 797 C CA . ASN A 1 97 ? -4.476 -7.034 -7.492 1.00 12.36 97 ASN A CA 1
ATOM 798 C C . ASN A 1 97 ? -3.926 -6.533 -6.172 1.00 11.99 97 ASN A C 1
ATOM 799 O O . ASN A 1 97 ? -2.747 -6.260 -6.053 1.00 11.90 97 ASN A O 1
ATOM 804 N N . PHE A 1 98 ? -4.804 -6.415 -5.159 1.00 12.05 98 PHE A N 1
ATOM 805 C CA . PHE A 1 98 ? -4.403 -5.984 -3.810 1.00 10.54 98 PHE A CA 1
ATOM 806 C C . PHE A 1 98 ? -3.167 -6.727 -3.320 1.00 12.38 98 PHE A C 1
ATOM 807 O O . PHE A 1 98 ? -2.216 -6.127 -2.826 1.00 11.56 98 PHE A O 1
ATOM 815 N N . ASN A 1 99 ? -3.173 -8.048 -3.506 1.00 12.41 99 ASN A N 1
ATOM 816 C CA . ASN A 1 99 ? -2.153 -8.939 -2.978 1.00 13.61 99 ASN A CA 1
ATOM 817 C C . ASN A 1 99 ? -0.801 -8.779 -3.655 1.00 14.01 99 ASN A C 1
ATOM 818 O O . ASN A 1 99 ? 0.224 -9.164 -3.070 1.00 17.70 99 ASN A O 1
ATOM 823 N N . ASP A 1 100 ? -0.770 -8.194 -4.857 1.00 12.72 100 ASP A N 1
ATOM 824 C CA . ASP A 1 100 ? 0.496 -7.924 -5.500 1.00 12.83 100 ASP A CA 1
ATOM 825 C C . ASP A 1 100 ? 1.105 -6.621 -4.998 1.00 14.95 100 ASP A C 1
ATOM 826 O O . ASP A 1 100 ? 2.289 -6.389 -5.258 1.00 15.73 100 ASP A O 1
ATOM 831 N N . ASN A 1 101 ? 0.318 -5.739 -4.347 1.00 11.67 101 ASN A N 1
ATOM 832 C CA . ASN A 1 101 ? 0.801 -4.436 -3.921 1.00 10.74 101 ASN A CA 1
ATOM 833 C C . ASN A 1 101 ? 1.154 -4.349 -2.447 1.00 12.25 101 ASN A C 1
ATOM 834 O O . ASN A 1 101 ? 1.678 -3.318 -2.021 1.00 16.40 101 ASN A O 1
ATOM 839 N N . VAL A 1 102 ? 0.797 -5.346 -1.644 1.00 11.24 102 VAL A N 1
ATOM 840 C CA . VAL A 1 102 ? 0.991 -5.325 -0.199 1.00 11.15 102 VAL A CA 1
ATOM 841 C C . VAL A 1 102 ? 1.705 -6.560 0.283 1.00 13.54 102 VAL A C 1
ATOM 842 O O . VAL A 1 102 ? 1.812 -7.560 -0.440 1.00 14.62 102 VAL A O 1
ATOM 846 N N . THR A 1 103 ? 2.223 -6.482 1.522 1.00 12.55 103 THR A N 1
ATOM 847 C CA . THR A 1 103 ? 2.951 -7.579 2.153 1.00 13.34 103 THR A CA 1
ATOM 848 C C . THR A 1 103 ? 2.434 -7.833 3.586 1.00 17.24 103 THR A C 1
ATOM 849 O O . THR A 1 103 ? 2.612 -6.952 4.422 1.00 18.13 103 THR A O 1
ATOM 853 N N . PRO A 1 104 ? 1.850 -9.001 3.950 1.00 15.88 104 PRO A N 1
ATOM 854 C CA . PRO A 1 104 ? 1.498 -9.257 5.371 1.00 15.58 104 PRO A CA 1
ATOM 855 C C . PRO A 1 104 ? 2.765 -9.481 6.226 1.00 17.30 104 PRO A C 1
ATOM 856 O O . PRO A 1 104 ? 3.809 -9.745 5.674 1.00 15.82 104 PRO A O 1
ATOM 860 N N . PHE A 1 105 ? 2.695 -9.411 7.582 1.00 14.31 105 PHE A N 1
ATOM 861 C CA . PHE A 1 105 ? 3.836 -9.667 8.488 1.00 14.38 105 PHE A CA 1
ATOM 862 C C . PHE A 1 105 ? 3.862 -11.086 9.046 1.00 14.92 105 PHE A C 1
ATOM 863 O O . PHE A 1 105 ? 2.829 -11.747 9.059 1.00 19.42 105 PHE A O 1
ATOM 871 N N . LYS A 1 106 ? 5.030 -11.562 9.449 1.00 15.06 106 LYS A N 1
ATOM 872 C CA . LYS A 1 106 ? 5.163 -12.842 10.156 1.00 15.23 106 LYS A CA 1
ATOM 873 C C . LYS A 1 106 ? 4.873 -12.516 11.648 1.00 14.97 106 LYS A C 1
ATOM 874 O O . LYS A 1 106 ? 5.331 -11.459 12.131 1.00 13.87 106 LYS A O 1
ATOM 880 N N . TYR A 1 107 ? 4.194 -13.401 12.393 1.00 13.49 107 TYR A N 1
ATOM 881 C CA . TYR A 1 107 ? 4.053 -13.194 13.824 1.00 12.47 107 TYR A CA 1
ATOM 882 C C . TYR A 1 107 ? 5.401 -13.456 14.468 1.00 13.34 107 TYR A C 1
ATOM 883 O O . TYR A 1 107 ? 6.086 -14.434 14.133 1.00 14.51 107 TYR A O 1
ATOM 892 N N . ALA A 1 108 ? 5.770 -12.636 15.427 1.00 11.69 108 ALA A N 1
ATOM 893 C CA . ALA A 1 108 ? 6.943 -12.901 16.236 1.00 11.88 108 ALA A CA 1
ATOM 894 C C . ALA A 1 108 ? 6.668 -14.123 17.110 1.00 14.67 108 ALA A C 1
ATOM 895 O O . ALA A 1 108 ? 5.509 -14.468 17.345 1.00 14.99 108 ALA A O 1
ATOM 897 N N . ALA A 1 109 ? 7.723 -14.723 17.645 1.00 14.71 109 ALA A N 1
ATOM 898 C CA . ALA A 1 109 ? 7.553 -15.853 18.559 1.00 15.77 109 ALA A CA 1
ATOM 899 C C . ALA A 1 109 ? 6.911 -15.423 19.878 1.00 20.87 109 ALA A C 1
ATOM 900 O O . ALA A 1 109 ? 6.271 -16.228 20.557 1.00 21.78 109 ALA A O 1
ATOM 902 N N . GLY A 1 110 ? 7.025 -14.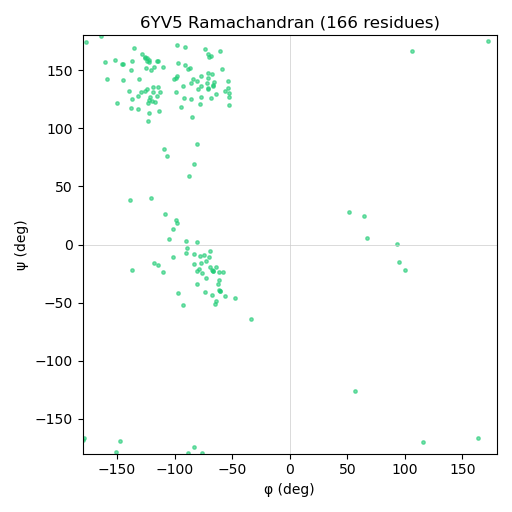145 20.192 1.00 17.96 110 GLY A N 1
ATOM 903 C CA . GLY A 1 110 ? 6.447 -13.532 21.380 1.00 18.02 110 GLY A CA 1
ATOM 904 C C . GLY A 1 110 ? 7.103 -12.191 21.608 1.00 18.19 110 GLY A C 1
ATOM 905 O O . GLY A 1 110 ? 7.799 -11.683 20.727 1.00 16.34 110 GLY A O 1
ATOM 906 N N . ALA A 1 111 ? 6.907 -11.605 22.775 1.00 15.65 111 ALA A N 1
ATOM 907 C CA . ALA A 1 111 ? 7.548 -10.348 23.146 1.00 14.39 111 ALA A CA 1
ATOM 908 C C . ALA A 1 111 ? 7.845 -10.383 24.623 1.00 14.72 111 ALA A C 1
ATOM 909 O O . ALA A 1 111 ? 7.182 -11.124 25.374 1.00 16.83 111 ALA A O 1
ATOM 911 N N . LYS A 1 112 ? 8.831 -9.605 25.049 1.00 13.80 112 LYS A N 1
ATOM 912 C CA . LYS A 1 112 ? 9.196 -9.529 26.452 1.00 15.46 112 LYS A CA 1
ATOM 913 C C . LYS A 1 112 ? 9.466 -8.101 26.864 1.00 15.33 112 LYS A C 1
ATOM 914 O O . LYS A 1 112 ? 9.930 -7.288 26.051 1.00 14.68 112 LYS A O 1
ATOM 920 N N . ALA A 1 113 ? 9.213 -7.799 28.137 1.00 14.83 113 ALA A N 1
ATOM 921 C CA . ALA A 1 113 ? 9.513 -6.488 28.685 1.00 15.15 113 ALA A CA 1
ATOM 922 C C . ALA A 1 113 ? 10.968 -6.135 28.425 1.00 16.11 113 ALA A C 1
ATOM 923 O O . ALA A 1 113 ? 11.865 -6.980 28.541 1.00 16.74 113 ALA A O 1
ATOM 925 N N . GLY A 1 114 ? 11.179 -4.903 27.978 1.00 14.21 114 GLY A N 1
ATOM 926 C CA . GLY A 1 114 ? 12.505 -4.378 27.682 1.00 14.38 114 GLY A CA 1
ATOM 927 C C . GLY A 1 114 ? 12.915 -4.366 26.229 1.00 15.32 114 GLY A C 1
ATOM 928 O O . GLY A 1 114 ? 13.825 -3.617 25.856 1.00 16.64 114 GLY A O 1
ATOM 929 N N . GLU A 1 115 ? 12.284 -5.205 25.386 1.00 13.64 115 GLU A N 1
ATOM 930 C CA . GLU A 1 115 ? 12.682 -5.215 23.996 1.00 13.22 115 GLU A CA 1
ATOM 931 C C . GLU A 1 115 ? 12.128 -4.015 23.261 1.00 13.03 115 GLU A C 1
ATOM 932 O O . GLU A 1 115 ? 11.054 -3.498 23.601 1.00 12.92 115 GLU A O 1
ATOM 938 N N A ARG A 1 116 ? 12.824 -3.647 22.207 0.62 12.56 116 ARG A N 1
ATOM 939 N N B ARG A 1 116 ? 12.855 -3.542 22.265 0.38 11.99 116 ARG A N 1
ATOM 940 C CA A ARG A 1 116 ? 12.464 -2.533 21.350 0.62 12.19 116 ARG A CA 1
ATOM 941 C CA B ARG A 1 116 ? 12.457 -2.369 21.486 0.38 11.85 116 ARG A CA 1
ATOM 942 C C A ARG A 1 116 ? 11.335 -2.880 20.393 0.62 11.99 116 ARG A C 1
ATOM 943 C C B ARG A 1 116 ? 11.474 -2.719 20.379 0.38 12.57 116 ARG A C 1
ATOM 944 O O A ARG A 1 116 ? 11.355 -3.936 19.746 0.62 12.21 116 ARG A O 1
ATOM 945 O O B ARG A 1 116 ? 11.771 -3.593 19.568 0.38 10.86 116 ARG A O 1
ATOM 960 N N . ILE A 1 117 ? 10.333 -2.003 20.321 1.00 10.57 117 ILE A N 1
ATOM 961 C CA . ILE A 1 117 ? 9.321 -2.193 19.302 1.00 9.38 117 ILE A CA 1
ATOM 962 C C . ILE A 1 117 ? 9.193 -0.945 18.454 1.00 9.21 117 ILE A C 1
ATOM 963 O O . ILE A 1 117 ? 9.786 0.115 18.761 1.00 10.38 117 ILE A O 1
ATOM 968 N N A LYS A 1 118 ? 8.445 -1.075 17.346 0.54 8.80 118 LYS A N 1
ATOM 969 N N B LYS A 1 118 ? 8.427 -1.043 17.387 0.46 8.82 118 LYS A N 1
ATOM 970 C CA A LYS A 1 118 ? 8.190 -0.033 16.374 0.54 8.10 118 LYS A CA 1
ATOM 971 C CA B LYS A 1 118 ? 8.131 0.092 16.556 0.46 8.61 118 LYS A CA 1
ATOM 972 C C A LYS A 1 118 ? 6.705 0.002 16.026 0.54 8.38 118 LYS A C 1
ATOM 973 C C B LYS A 1 118 ? 6.678 0.033 16.221 0.46 8.67 118 LYS A C 1
ATOM 974 O O A LYS A 1 118 ? 6.162 -1.009 15.542 0.54 7.99 118 LYS A O 1
ATOM 975 O O B LYS A 1 118 ? 6.115 -1.045 16.030 0.46 8.96 118 LYS A O 1
ATOM 986 N N . VAL A 1 119 ? 6.055 1.174 16.204 1.00 7.97 119 VAL A N 1
ATOM 987 C CA . VAL A 1 119 ? 4.633 1.346 15.850 1.00 8.64 119 VAL A CA 1
ATOM 988 C C . VAL A 1 119 ? 4.649 2.140 14.559 1.00 9.40 119 VAL A C 1
ATOM 989 O O . VAL A 1 119 ? 5.267 3.230 14.503 1.00 10.41 119 VAL A O 1
ATOM 993 N N . ILE A 1 120 ? 4.031 1.603 13.520 1.00 8.80 120 ILE A N 1
ATOM 994 C CA . ILE A 1 120 ? 4.058 2.234 12.196 1.00 8.84 120 ILE A CA 1
ATOM 995 C C . ILE A 1 120 ? 2.649 2.619 11.804 1.00 8.64 120 ILE A C 1
ATOM 996 O O . ILE A 1 120 ? 1.791 1.724 11.686 1.00 9.26 120 ILE A O 1
ATOM 1001 N N . GLY A 1 121 ? 2.382 3.888 11.519 1.00 9.17 121 GLY A N 1
ATOM 1002 C CA . GLY A 1 121 ? 1.037 4.265 11.136 1.00 9.69 121 GLY A CA 1
ATOM 1003 C C . GLY A 1 121 ? 0.921 5.737 10.816 1.00 9.74 121 GLY A C 1
ATOM 1004 O O . GLY A 1 121 ? 1.934 6.433 10.659 1.00 9.67 121 GLY A O 1
ATOM 1005 N N . TYR A 1 122 ? -0.314 6.194 10.727 1.00 10.21 122 TYR A N 1
ATOM 1006 C CA . TYR A 1 122 ? -0.627 7.560 10.281 1.00 10.82 122 TYR A CA 1
ATOM 1007 C C . TYR A 1 122 ? -1.129 8.349 11.466 1.00 13.01 122 TYR A C 1
ATOM 1008 O O . TYR A 1 122 ? -2.349 8.362 11.680 1.00 14.08 122 TYR A O 1
ATOM 1017 N N . PRO A 1 123 ? -0.243 8.911 12.334 1.00 12.10 123 PRO A N 1
ATOM 1018 C CA . PRO A 1 123 ? -0.732 9.493 13.604 1.00 12.40 123 PRO A CA 1
ATOM 1019 C C . PRO A 1 123 ? -1.700 10.638 13.482 1.00 14.59 123 PRO A C 1
ATOM 1020 O O . PRO A 1 123 ? -2.549 10.777 14.370 1.00 14.21 123 PRO A O 1
ATOM 1024 N N . HIS A 1 124 ? -1.571 11.427 12.404 1.00 16.27 124 HIS A N 1
ATOM 1025 C CA . HIS A 1 124 ? -2.402 12.613 12.257 1.00 19.79 124 HIS A CA 1
ATOM 1026 C C . HIS A 1 124 ? -2.928 12.760 10.857 1.00 31.00 124 HIS A C 1
ATOM 1027 O O . HIS A 1 124 ? -2.130 12.812 9.912 1.00 32.03 124 HIS A O 1
ATOM 1034 N N . PRO A 1 125 ? -4.267 12.882 10.705 1.00 33.87 125 PRO A N 1
ATOM 1035 C CA . PRO A 1 125 ? -4.825 13.068 9.365 1.00 35.04 125 PRO A CA 1
ATOM 1036 C C . PRO A 1 125 ? -4.646 14.492 8.860 1.00 41.06 125 PRO A C 1
ATOM 1037 O O . PRO A 1 125 ? -4.683 15.457 9.633 1.00 41.45 125 PRO A O 1
ATOM 1041 N N . TYR A 1 126 ? -4.429 14.614 7.555 1.00 38.08 126 TYR A N 1
ATOM 1042 C CA . TYR A 1 126 ? -4.285 15.901 6.896 1.00 37.64 126 TYR A CA 1
ATOM 1043 C C . TYR A 1 126 ? -5.280 15.982 5.763 1.00 42.88 126 TYR A C 1
ATOM 1044 O O . TYR A 1 126 ? -5.664 14.944 5.223 1.00 42.57 126 TYR A O 1
ATOM 1053 N N . LYS A 1 127 ? -5.711 17.219 5.429 1.00 40.36 127 LYS A N 1
ATOM 1054 C CA . LYS A 1 127 ? -6.677 17.574 4.382 1.00 40.97 127 LYS A CA 1
ATOM 1055 C C . LYS A 1 127 ? -6.607 16.655 3.150 1.00 45.92 127 LYS A C 1
ATOM 1056 O O . LYS A 1 127 ? -7.559 15.915 2.901 1.00 46.99 127 LYS A O 1
ATOM 1062 N N . ASN A 1 128 A -5.473 16.657 2.425 1.00 41.41 128 ASN A N 1
ATOM 1063 C CA . ASN A 1 128 A -5.287 15.818 1.234 1.00 40.78 128 ASN A CA 1
ATOM 1064 C C . ASN A 1 128 A -3.880 15.202 1.200 1.00 42.02 128 ASN A C 1
ATOM 1065 O O . ASN A 1 128 A -3.263 15.091 0.130 1.00 42.14 128 ASN A O 1
ATOM 1070 N N . LYS A 1 129 ? -3.378 14.794 2.386 1.00 34.29 129 LYS A N 1
ATOM 1071 C CA . LYS A 1 129 ? -2.048 14.206 2.537 1.00 31.90 129 LYS A CA 1
ATOM 1072 C C . LYS A 1 129 ? -2.018 13.121 3.618 1.00 29.53 129 LYS A C 1
ATOM 1073 O O . LYS A 1 129 ? -2.672 13.261 4.660 1.00 30.99 129 LYS A O 1
ATOM 1079 N N . TYR A 1 130 ? -1.257 12.044 3.364 1.00 19.17 130 TYR A N 1
ATOM 1080 C CA . TYR A 1 130 ? -1.023 10.967 4.323 1.00 16.01 130 TYR A CA 1
ATOM 1081 C C . TYR A 1 130 ? 0.447 11.010 4.642 1.00 17.20 130 TYR A C 1
ATOM 1082 O O . TYR A 1 130 ? 1.297 11.070 3.734 1.00 18.12 130 TYR A O 1
ATOM 1091 N N . VAL A 1 131 ? 0.763 11.051 5.919 1.00 12.47 131 VAL A N 1
ATOM 1092 C CA . VAL A 1 131 ? 2.155 11.090 6.357 1.00 12.08 131 VAL A CA 1
ATOM 1093 C C . VAL A 1 131 ? 2.401 9.898 7.295 1.00 11.25 131 VAL A C 1
ATOM 1094 O O . VAL A 1 131 ? 1.924 9.895 8.434 1.00 11.41 131 VAL A O 1
ATOM 1098 N N . LEU A 1 132 ? 3.121 8.884 6.795 1.00 10.64 132 LEU A N 1
ATOM 1099 C CA . LEU A 1 132 ? 3.453 7.709 7.594 1.00 10.20 132 LEU A CA 1
ATOM 1100 C C . LEU A 1 132 ? 4.593 8.015 8.560 1.00 10.26 132 LEU A C 1
ATOM 1101 O O . LEU A 1 132 ? 5.578 8.669 8.181 1.00 10.31 132 LEU A O 1
ATOM 1106 N N . TYR A 1 133 ? 4.446 7.564 9.795 1.00 9.96 133 TYR A N 1
ATOM 1107 C CA . TYR A 1 133 ? 5.459 7.677 10.828 1.00 9.98 133 TYR A CA 1
ATOM 1108 C C . TYR A 1 133 ? 5.849 6.314 11.376 1.00 10.21 133 TYR A C 1
ATOM 1109 O O . TYR A 1 133 ? 5.063 5.345 11.331 1.00 11.40 133 TYR A O 1
ATOM 1118 N N . GLU A 1 134 ? 7.050 6.248 11.937 1.00 9.69 134 GLU A N 1
ATOM 1119 C CA . GLU A 1 134 ? 7.485 5.115 12.727 1.00 10.63 134 GLU A CA 1
ATOM 1120 C C . GLU A 1 134 ? 7.899 5.642 14.096 1.00 11.36 134 GLU A C 1
ATOM 1121 O O . GLU A 1 134 ? 8.588 6.675 14.180 1.00 12.26 134 GLU A O 1
ATOM 1127 N N . SER A 1 135 ? 7.470 4.995 15.174 1.00 9.95 135 SER A N 1
ATOM 1128 C CA . SER A 1 135 ? 7.718 5.444 16.534 1.00 10.39 135 SER A CA 1
ATOM 1129 C C . SER A 1 135 ? 8.235 4.278 17.347 1.00 11.04 135 SER A C 1
ATOM 1130 O O . SER A 1 135 ? 7.620 3.190 17.343 1.00 11.92 135 SER A O 1
ATOM 1133 N N . THR A 1 136 ? 9.375 4.460 18.026 1.00 9.78 136 THR A N 1
ATOM 1134 C CA . THR A 1 136 ? 9.996 3.367 18.729 1.00 10.33 136 THR A CA 1
ATOM 1135 C C . THR A 1 136 ? 10.033 3.540 20.229 1.00 11.77 136 THR A C 1
ATOM 1136 O O . THR A 1 136 ? 9.968 4.660 20.770 1.00 11.27 136 THR A O 1
ATOM 1140 N N . GLY A 1 137 ? 10.153 2.415 20.920 1.00 10.35 137 GLY A N 1
ATOM 1141 C CA . GLY A 1 137 ? 10.293 2.442 22.365 1.00 10.92 137 GLY A CA 1
ATOM 1142 C C . GLY A 1 137 ? 10.213 1.050 22.930 1.00 10.52 137 GLY A C 1
ATOM 1143 O O . GLY A 1 137 ? 9.968 0.091 22.184 1.00 11.09 137 GLY A O 1
ATOM 1144 N N . PRO A 1 138 ? 10.424 0.906 24.235 1.00 10.46 138 PRO A N 1
ATOM 1145 C CA . PRO A 1 138 ? 10.471 -0.430 24.829 1.00 10.96 138 PRO A CA 1
ATOM 1146 C C . PRO A 1 138 ? 9.118 -0.982 25.225 1.00 11.37 138 PRO A C 1
ATOM 1147 O O . PRO A 1 138 ? 8.228 -0.260 25.638 1.00 11.00 138 PRO A O 1
ATOM 1151 N N . VAL A 1 139 ? 9.040 -2.300 25.209 1.00 11.16 139 VAL A N 1
ATOM 1152 C CA . VAL A 1 139 ? 7.919 -3.026 25.776 1.00 11.09 139 VAL A CA 1
ATOM 1153 C C . VAL A 1 139 ? 8.048 -2.881 27.292 1.00 12.44 139 VAL A C 1
ATOM 1154 O O . VAL A 1 139 ? 9.141 -3.081 27.864 1.00 12.29 139 VAL A O 1
ATOM 1158 N N . MET A 1 140 ? 6.946 -2.565 27.935 1.00 11.34 140 MET A N 1
ATOM 1159 C CA . MET A 1 140 ? 6.842 -2.438 29.384 1.00 11.99 140 MET A CA 1
ATOM 1160 C C . MET A 1 140 ? 6.299 -3.714 30.032 1.00 13.54 140 MET A C 1
ATOM 1161 O O . MET A 1 140 ? 6.768 -4.099 31.120 1.00 13.91 140 MET A O 1
ATOM 1166 N N . SER A 1 141 ? 5.290 -4.352 29.440 1.00 12.14 141 SER A N 1
ATOM 1167 C CA . SER A 1 141 ? 4.733 -5.566 29.997 1.00 12.92 141 SER A CA 1
ATOM 1168 C C . SER A 1 141 ? 3.972 -6.321 28.927 1.00 12.86 141 SER A C 1
ATOM 1169 O O . SER A 1 141 ? 3.490 -5.740 27.929 1.00 11.97 141 SER A O 1
ATOM 1172 N N . VAL A 1 142 ? 3.830 -7.625 29.165 1.00 12.36 142 VAL A N 1
ATOM 1173 C CA . VAL A 1 142 ? 3.081 -8.541 28.315 1.00 13.25 142 VAL A CA 1
ATOM 1174 C C . VAL A 1 142 ? 2.299 -9.446 29.255 1.00 18.41 142 VAL A C 1
ATOM 1175 O O . VAL A 1 142 ? 2.909 -10.181 30.049 1.00 18.27 142 VAL A O 1
ATOM 1179 N N . GLU A 1 143 ? 0.970 -9.391 29.190 1.00 16.49 143 GLU A N 1
ATOM 1180 C CA . GLU A 1 143 ? 0.111 -10.241 30.019 1.00 18.13 143 GLU A CA 1
ATOM 1181 C C . GLU A 1 143 ? -1.177 -10.520 29.269 1.00 18.76 143 GLU A C 1
ATOM 1182 O O . GLU A 1 143 ? -1.899 -9.582 28.940 1.00 16.47 143 GLU A O 1
ATOM 1188 N N . GLY A 1 144 ? -1.472 -11.794 29.052 1.00 17.00 144 GLY A N 1
ATOM 1189 C CA . GLY A 1 144 ? -2.686 -12.186 28.357 1.00 15.67 144 GLY A CA 1
ATOM 1190 C C . GLY A 1 144 ? -2.749 -11.528 26.991 1.00 15.02 144 GLY A C 1
ATOM 1191 O O . GLY A 1 144 ? -1.794 -11.593 26.221 1.00 15.19 144 GLY A O 1
ATOM 1192 N N . SER A 1 145 ? -3.844 -10.824 26.711 1.00 12.68 145 SER A N 1
ATOM 1193 C CA . SER A 1 145 ? -4.032 -10.132 25.434 1.00 11.51 145 SER A CA 1
ATOM 1194 C C . SER A 1 145 ? -3.560 -8.687 25.458 1.00 10.81 145 SER A C 1
ATOM 1195 O O . SER A 1 145 ? -3.908 -7.949 24.555 1.00 11.43 145 SER A O 1
ATOM 1198 N N A SER A 1 146 ? -2.764 -8.307 26.447 0.75 11.17 146 SER A N 1
ATOM 1199 N N B SER A 1 146 ? -2.798 -8.266 26.483 0.25 9.91 146 SER A N 1
ATOM 1200 C CA A SER A 1 146 ? -2.239 -6.963 26.567 0.75 11.33 146 SER A CA 1
ATOM 1201 C CA B SER A 1 146 ? -2.322 -6.888 26.615 0.25 10.39 146 SER A CA 1
ATOM 1202 C C A SER A 1 146 ? -0.750 -6.917 26.355 0.75 11.55 146 SER A C 1
ATOM 1203 C C B SER A 1 146 ? -0.817 -6.733 26.530 0.25 12.35 146 SER A C 1
ATOM 1204 O O A SER A 1 146 ? -0.005 -7.700 26.941 0.75 11.50 146 SER A O 1
ATOM 1205 O O B SER A 1 146 ? -0.115 -7.232 27.410 0.25 9.98 146 SER A O 1
ATOM 1210 N N . ILE A 1 147 ? -0.331 -5.975 25.518 1.00 10.43 147 ILE A N 1
ATOM 1211 C CA . ILE A 1 147 ? 1.083 -5.616 25.397 1.00 9.89 147 ILE A CA 1
ATOM 1212 C C . ILE A 1 147 ? 1.138 -4.094 25.612 1.00 11.15 147 ILE A C 1
ATOM 1213 O O . ILE A 1 147 ? 0.390 -3.340 25.002 1.00 12.10 147 ILE A O 1
ATOM 1218 N N . VAL A 1 148 ? 1.988 -3.654 26.533 1.00 10.68 148 VAL A N 1
ATOM 1219 C CA . VAL A 1 148 ? 2.149 -2.230 26.896 1.00 10.16 148 VAL A CA 1
ATOM 1220 C C . VAL A 1 148 ? 3.546 -1.806 26.492 1.00 10.87 148 VAL A C 1
ATOM 1221 O O . VAL A 1 148 ? 4.486 -2.569 26.712 1.00 11.20 148 VAL A O 1
ATOM 1225 N N . TYR A 1 149 ? 3.665 -0.644 25.869 1.00 10.16 149 TYR A N 1
ATOM 1226 C CA . TYR A 1 149 ? 4.971 -0.167 25.393 1.00 10.03 149 TYR A CA 1
ATOM 1227 C C . TYR A 1 149 ? 5.035 1.323 25.545 1.00 11.68 149 TYR A C 1
ATOM 1228 O O . TYR A 1 149 ? 4.027 2.002 25.537 1.00 12.23 149 TYR A O 1
ATOM 1237 N N . SER A 1 150 ? 6.254 1.843 25.651 1.00 11.51 150 SER A N 1
ATOM 1238 C CA . SER A 1 150 ? 6.464 3.275 25.833 1.00 12.15 150 SER A CA 1
ATOM 1239 C C . SER A 1 150 ? 7.001 3.863 24.532 1.00 15.20 150 SER A C 1
ATOM 1240 O O . SER A 1 150 ? 8.206 4.036 24.380 1.00 17.06 150 SER A O 1
ATOM 1243 N N . ALA A 1 151 ? 6.138 4.046 23.558 1.00 14.25 151 ALA A N 1
ATOM 1244 C CA . ALA A 1 151 ? 6.442 4.658 22.265 1.00 14.26 151 ALA A CA 1
ATOM 1245 C C . ALA A 1 151 ? 5.381 5.699 22.036 1.00 14.88 151 ALA A C 1
ATOM 1246 O O . ALA A 1 151 ? 4.235 5.515 22.434 1.00 16.53 151 ALA A O 1
ATOM 1248 N N . HIS A 1 152 ? 5.772 6.834 21.453 1.00 12.65 152 HIS A N 1
ATOM 1249 C CA . HIS A 1 152 ? 4.841 7.930 21.216 1.00 13.15 152 HIS A CA 1
ATOM 1250 C C . HIS A 1 152 ? 3.809 7.550 20.161 1.00 13.48 152 HIS A C 1
ATOM 1251 O O . HIS A 1 152 ? 4.174 7.143 19.058 1.00 14.04 152 HIS A O 1
ATOM 1258 N N . THR A 1 153 ? 2.542 7.683 20.481 1.00 11.68 153 THR A N 1
ATOM 1259 C CA . THR A 1 153 ? 1.476 7.384 19.527 1.00 11.59 153 THR A CA 1
ATOM 1260 C C . THR A 1 153 ? 0.428 8.455 19.624 1.00 12.83 153 THR A C 1
ATOM 1261 O O . THR A 1 153 ? 0.337 9.137 20.652 1.00 14.42 153 THR A O 1
ATOM 1265 N N . GLU A 1 154 ? -0.354 8.617 18.565 1.00 11.71 154 GLU A N 1
ATOM 1266 C CA . GLU A 1 154 ? -1.443 9.582 18.538 1.00 12.65 154 GLU A CA 1
ATOM 1267 C C . GLU A 1 154 ? -2.700 8.873 18.062 1.00 13.89 154 GLU A C 1
ATOM 1268 O O . GLU A 1 154 ? -2.635 7.673 17.710 1.00 12.16 154 GLU A O 1
ATOM 1274 N N A ARG A 1 155 ? -3.812 9.609 18.013 0.60 13.05 155 ARG A N 1
ATOM 1275 N N B ARG A 1 155 ? -3.857 9.566 18.044 0.40 12.71 155 ARG A N 1
ATOM 1276 C CA A ARG A 1 155 ? -5.101 9.056 17.640 0.60 13.49 155 ARG A CA 1
ATOM 1277 C CA B ARG A 1 155 ? -5.146 8.969 17.654 0.40 12.90 155 ARG A CA 1
ATOM 1278 C C A ARG A 1 155 ? -5.083 8.239 16.369 0.60 12.01 155 ARG A C 1
ATOM 1279 C C B ARG A 1 155 ? -5.145 8.224 16.316 0.40 13.63 155 ARG A C 1
ATOM 1280 O O A ARG A 1 155 ? -5.634 7.128 16.367 0.60 11.44 155 ARG A O 1
ATOM 1281 O O B ARG A 1 155 ? -5.813 7.186 16.183 0.40 12.26 155 ARG A O 1
ATOM 1296 N N . GLY A 1 156 ? -4.451 8.767 15.325 1.00 11.57 156 GLY A N 1
ATOM 1297 C CA . GLY A 1 156 ? -4.382 8.135 14.018 1.00 11.53 156 GLY A CA 1
ATOM 1298 C C . GLY A 1 156 ? -3.631 6.814 14.021 1.00 10.61 156 GLY A C 1
ATOM 1299 O O . GLY A 1 156 ? -3.810 6.010 13.090 1.00 10.91 156 GLY A O 1
ATOM 1300 N N . ASN A 1 157 ? -2.810 6.571 15.054 1.00 10.33 157 ASN A N 1
ATOM 1301 C CA . ASN A 1 157 ? -2.136 5.297 15.180 1.00 9.14 157 ASN A CA 1
ATOM 1302 C C . ASN A 1 157 ? -3.048 4.157 15.530 1.00 10.04 157 ASN A C 1
ATOM 1303 O O . ASN A 1 157 ? -2.577 3.007 15.490 1.00 9.74 157 ASN A O 1
ATOM 1308 N N . SER A 1 158 ? -4.305 4.416 15.901 1.00 9.10 158 SER A N 1
ATOM 1309 C CA . SER A 1 158 ? -5.218 3.313 16.145 1.00 9.53 158 SER A CA 1
ATOM 1310 C C . SER A 1 158 ? -5.205 2.375 14.909 1.00 10.48 158 SER A C 1
ATOM 1311 O O . SER A 1 158 ? -5.313 2.814 13.758 1.00 9.54 158 SER A O 1
ATOM 1314 N N . GLY A 1 159 ? -4.960 1.086 15.181 1.00 8.62 159 GLY A N 1
ATOM 1315 C CA . GLY A 1 159 ? -4.889 0.051 14.147 1.00 9.50 159 GLY A CA 1
ATOM 1316 C C . GLY A 1 159 ? -3.501 -0.223 13.606 1.00 9.18 159 GLY A C 1
ATOM 1317 O O . GLY A 1 159 ? -3.347 -1.066 12.706 1.00 9.16 159 GLY A O 1
ATOM 1318 N N . SER A 1 160 ? -2.484 0.483 14.126 1.00 8.85 160 SER A N 1
ATOM 1319 C CA . SER A 1 160 ? -1.120 0.301 13.637 1.00 8.36 160 SER A CA 1
ATOM 1320 C C . SER A 1 160 ? -0.522 -1.027 14.051 1.00 8.53 160 SER A C 1
ATOM 1321 O O . SER A 1 160 ? -0.748 -1.479 15.168 1.00 8.00 160 SER A O 1
ATOM 1324 N N . PRO A 1 161 ? 0.264 -1.644 13.197 1.00 7.89 161 PRO A N 1
ATOM 1325 C CA . PRO A 1 161 ? 1.019 -2.821 13.649 1.00 8.22 161 PRO A CA 1
ATOM 1326 C C . PRO A 1 161 ? 2.121 -2.374 14.609 1.00 8.43 161 PRO A C 1
ATOM 1327 O O . PRO A 1 161 ? 2.714 -1.276 14.475 1.00 8.92 161 PRO A O 1
ATOM 1331 N N . VAL A 1 162 ? 2.419 -3.256 15.569 1.00 8.59 162 VAL A N 1
ATOM 1332 C CA . VAL A 1 162 ? 3.540 -3.098 16.510 1.00 7.58 162 VAL A CA 1
ATOM 1333 C C . VAL A 1 162 ? 4.512 -4.211 16.183 1.00 8.36 162 VAL A C 1
ATOM 1334 O O . VAL A 1 162 ? 4.109 -5.383 16.239 1.00 8.73 162 VAL A O 1
ATOM 1338 N N . LEU A 1 163 ? 5.694 -3.858 15.717 1.00 8.44 163 LEU A N 1
ATOM 1339 C CA . LEU A 1 163 ? 6.704 -4.806 15.274 1.00 8.30 163 LEU A CA 1
ATOM 1340 C C . LEU A 1 163 ? 7.889 -4.860 16.197 1.00 8.35 163 LEU A C 1
ATOM 1341 O O . LEU A 1 163 ? 8.266 -3.839 16.792 1.00 9.32 163 LEU A O 1
ATOM 1346 N N . ASN A 1 164 ? 8.575 -6.011 16.237 1.00 8.02 164 ASN A N 1
ATOM 1347 C CA . ASN A 1 164 ? 9.850 -6.099 16.929 1.00 9.01 164 ASN A CA 1
ATOM 1348 C C . ASN A 1 164 ? 10.979 -5.591 16.004 1.00 10.06 164 ASN A C 1
ATOM 1349 O O . ASN A 1 164 ? 10.736 -5.104 14.887 1.00 9.77 164 ASN A O 1
ATOM 1354 N N . SER A 1 165 ? 12.22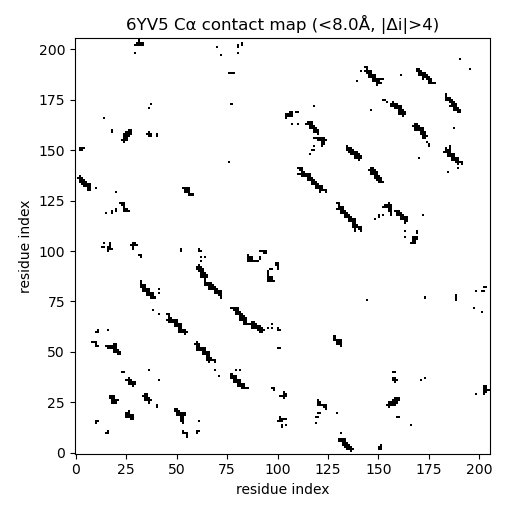2 -5.721 16.476 1.00 10.38 165 SER A N 1
ATOM 1355 C CA . SER A 1 165 ? 13.393 -5.203 15.779 1.00 11.52 165 SER A CA 1
ATOM 1356 C C . SER A 1 165 ? 13.646 -5.846 14.434 1.00 12.38 165 SER A C 1
ATOM 1357 O O . SER A 1 165 ? 14.373 -5.269 13.608 1.00 12.13 165 SER A O 1
ATOM 1360 N N . ASN A 1 166 ? 13.078 -7.016 14.223 1.00 10.18 166 ASN A N 1
ATOM 1361 C CA . ASN A 1 166 ? 13.177 -7.743 12.966 1.00 10.20 166 ASN A CA 1
ATOM 1362 C C . ASN A 1 166 ? 11.881 -7.759 12.180 1.00 10.11 166 ASN A C 1
ATOM 1363 O O . ASN A 1 166 ? 11.672 -8.631 11.319 1.00 10.60 166 ASN A O 1
ATOM 1368 N N . ASN A 1 167 ? 11.048 -6.736 12.409 1.00 9.54 167 ASN A N 1
ATOM 1369 C CA . ASN A 1 167 ? 9.834 -6.507 11.626 1.00 9.06 167 ASN A CA 1
ATOM 1370 C C . ASN A 1 167 ? 8.784 -7.596 11.752 1.00 9.58 167 ASN A C 1
ATOM 1371 O O . ASN A 1 167 ? 7.960 -7.742 10.841 1.00 11.06 167 ASN A O 1
ATOM 1376 N N . GLU A 1 168 ? 8.783 -8.330 12.838 1.00 9.75 168 GLU A N 1
ATOM 1377 C CA . GLU A 1 168 ? 7.787 -9.374 13.104 1.00 9.60 168 GLU A CA 1
ATOM 1378 C C . GLU A 1 168 ? 6.725 -8.782 14.020 1.00 9.88 168 GLU A C 1
ATOM 1379 O O . GLU A 1 168 ? 7.005 -7.957 14.898 1.00 9.56 168 GLU A O 1
ATOM 1385 N N . LEU A 1 169 ? 5.494 -9.217 13.816 1.00 9.58 169 LEU A N 1
ATOM 1386 C CA . LEU A 1 169 ? 4.342 -8.643 14.493 1.00 10.39 169 LEU A CA 1
ATOM 1387 C C . LEU A 1 169 ? 4.224 -9.118 15.924 1.00 11.17 169 LEU A C 1
ATOM 1388 O O . LEU A 1 169 ? 4.151 -10.325 16.181 1.00 10.75 169 LEU A O 1
ATOM 1393 N N . VAL A 1 170 ? 4.123 -8.150 16.855 1.00 9.69 170 VAL A N 1
ATOM 1394 C CA . VAL A 1 170 ? 3.903 -8.419 18.277 1.00 10.10 170 VAL A CA 1
ATOM 1395 C C . VAL A 1 170 ? 2.549 -7.918 18.797 1.00 10.73 170 VAL A C 1
ATOM 1396 O O . VAL A 1 170 ? 2.162 -8.282 19.913 1.00 11.74 170 VAL A O 1
ATOM 1400 N N . GLY A 1 171 ? 1.884 -7.021 18.090 1.00 8.95 171 GLY A N 1
ATOM 1401 C CA . GLY A 1 171 ? 0.602 -6.543 18.564 1.00 9.55 171 GLY A CA 1
ATOM 1402 C C . GLY A 1 171 ? -0.020 -5.585 17.584 1.00 8.65 171 GLY A C 1
ATOM 1403 O O . GLY A 1 171 ? 0.542 -5.282 16.531 1.00 8.94 171 GLY A O 1
ATOM 1404 N N . ILE A 1 172 ? -1.259 -5.181 17.888 1.00 8.16 172 ILE A N 1
ATOM 1405 C CA . ILE A 1 172 ? -1.952 -4.141 17.157 1.00 7.94 172 ILE A CA 1
ATOM 1406 C C . ILE A 1 172 ? -2.266 -3.004 18.128 1.00 8.12 172 ILE A C 1
ATOM 1407 O O . ILE A 1 172 ? -2.906 -3.242 19.180 1.00 8.71 172 ILE A O 1
ATOM 1412 N N . HIS A 1 173 ? -1.810 -1.790 17.813 1.00 8.00 173 HIS A N 1
ATOM 1413 C CA . HIS A 1 173 ? -2.015 -0.643 18.690 1.00 7.86 173 HIS A CA 1
ATOM 1414 C C . HIS A 1 173 ? -3.490 -0.279 18.797 1.00 8.56 173 HIS A C 1
ATOM 1415 O O . HIS A 1 173 ? -4.209 -0.319 17.778 1.00 8.89 173 HIS A O 1
ATOM 1422 N N . PHE A 1 174 ? -3.954 0.081 20.000 1.00 8.39 174 PHE A N 1
ATOM 1423 C CA . PHE A 1 174 ? -5.317 0.606 20.114 1.00 10.12 174 PHE A CA 1
ATOM 1424 C C . PHE A 1 174 ? -5.476 1.814 21.017 1.00 11.16 174 PHE A C 1
ATOM 1425 O O . PHE A 1 174 ? -6.522 2.464 20.886 1.00 12.65 174 PHE A O 1
ATOM 1433 N N . ALA A 1 175 ? -4.578 2.089 21.978 1.00 10.86 175 ALA A N 1
ATOM 1434 C CA . ALA A 1 175 ? -4.850 3.213 22.923 1.00 13.48 175 ALA A CA 1
ATOM 1435 C C . ALA A 1 175 ? -3.561 3.721 23.514 1.00 17.33 175 ALA A C 1
ATOM 1436 O O . ALA A 1 175 ? -2.538 3.057 23.464 1.00 15.10 175 ALA A O 1
ATOM 1438 N N A SER A 1 176 ? -3.647 4.864 24.196 0.70 18.70 176 SER A N 1
ATOM 1439 N N B SER A 1 176 ? -3.609 4.891 24.156 0.30 16.90 176 SER A N 1
ATOM 1440 C CA A SER A 1 176 ? -2.488 5.464 24.829 0.70 19.15 176 SER A CA 1
ATOM 1441 C CA B SER A 1 176 ? -2.433 5.437 24.824 0.30 17.36 176 SER A CA 1
ATOM 1442 C C A SER A 1 176 ? -2.959 6.299 25.975 0.70 20.85 176 SER A C 1
ATOM 1443 C C B SER A 1 176 ? -2.875 6.401 25.880 0.30 20.77 176 SER A C 1
ATOM 1444 O O A SER A 1 176 ? -4.096 6.787 25.952 0.70 20.02 176 SER A O 1
ATOM 1445 O O B SER A 1 176 ? -3.893 7.080 25.696 0.30 19.63 176 SER A O 1
ATOM 1450 N N . ASP A 1 177 ? -2.077 6.510 26.957 1.00 18.83 177 ASP A N 1
ATOM 1451 C CA . ASP A 1 177 ? -2.333 7.439 28.056 1.00 20.38 177 ASP A CA 1
ATOM 1452 C C . ASP A 1 177 ? -2.259 8.871 27.467 1.00 33.47 177 ASP A C 1
ATOM 1453 O O . ASP A 1 177 ? -1.536 9.091 26.483 1.00 34.29 177 ASP A O 1
ATOM 1458 N N . VAL A 1 178 ? -3.085 9.800 27.983 1.00 35.29 178 VAL A N 1
ATOM 1459 C CA . VAL A 1 178 ? -3.171 11.169 27.445 1.00 37.26 178 VAL A CA 1
ATOM 1460 C C . VAL A 1 178 ? -2.183 12.135 28.112 1.00 44.35 178 VAL A C 1
ATOM 1461 O O . VAL A 1 178 ? -2.157 13.321 27.756 1.00 44.66 178 VAL A O 1
ATOM 1465 N N . LYS A 1 179 ? -1.336 11.628 29.038 1.00 41.96 179 LYS A N 1
ATOM 1466 C CA . LYS A 1 179 ? -0.352 12.445 29.749 1.00 42.16 179 LYS A CA 1
ATOM 1467 C C . LYS A 1 179 ? 0.637 13.135 28.793 1.00 48.29 179 LYS A C 1
ATOM 1468 O O . LYS A 1 179 ? 0.898 12.647 27.685 1.00 48.28 179 LYS A O 1
ATOM 1474 N N . ASN A 1 180 ? 1.134 14.298 29.221 1.00 45.06 180 ASN A N 1
ATOM 1475 C CA . ASN A 1 180 ? 2.059 15.134 28.464 1.00 45.01 180 ASN A CA 1
ATOM 1476 C C . ASN A 1 180 ? 3.514 14.671 28.529 1.00 47.33 180 ASN A C 1
ATOM 1477 O O . ASN A 1 180 ? 4.228 14.824 27.548 1.00 47.32 180 ASN A O 1
ATOM 1482 N N . ASP A 1 181 ? 3.946 14.097 29.673 1.00 43.21 181 ASP A N 1
ATOM 1483 C CA . ASP A 1 181 ? 5.308 13.603 29.933 1.00 42.43 181 ASP A CA 1
ATOM 1484 C C . ASP A 1 181 ? 5.759 12.480 28.963 1.00 42.77 181 ASP A C 1
ATOM 1485 O O . ASP A 1 181 ? 4.934 11.928 28.233 1.00 40.81 181 ASP A O 1
ATOM 1490 N N . ASP A 1 182 ? 7.073 12.163 28.953 1.00 38.38 182 ASP A N 1
ATOM 1491 C CA . ASP A 1 182 ? 7.661 11.148 28.073 1.00 37.79 182 ASP A CA 1
ATOM 1492 C C . ASP A 1 182 ? 7.482 9.709 28.562 1.00 40.38 182 ASP A C 1
ATOM 1493 O O . ASP A 1 182 ? 7.559 8.783 27.749 1.00 39.36 182 ASP A O 1
ATOM 1498 N N . ASN A 1 183 ? 7.259 9.522 29.879 1.00 36.42 183 ASN A N 1
ATOM 1499 C CA . ASN A 1 183 ? 7.078 8.214 30.520 1.00 36.45 183 ASN A CA 1
ATOM 1500 C C . ASN A 1 183 ? 5.585 7.831 30.453 1.00 38.61 183 ASN A C 1
ATOM 1501 O O . ASN A 1 183 ? 4.924 7.640 31.480 1.00 40.12 183 ASN A O 1
ATOM 1506 N N . ARG A 1 184 ? 5.078 7.749 29.219 1.00 30.74 184 ARG A N 1
ATOM 1507 C CA . ARG A 1 184 ? 3.639 7.483 28.955 1.00 27.68 184 ARG A CA 1
ATOM 1508 C C . ARG A 1 184 ? 3.458 6.107 28.303 1.00 23.51 184 ARG A C 1
ATOM 1509 O O . ARG A 1 184 ? 4.165 5.805 27.327 1.00 23.50 184 ARG A O 1
ATOM 1517 N N . ASN A 1 185 ? 2.531 5.315 28.845 1.00 16.29 185 ASN A N 1
ATOM 1518 C CA . ASN A 1 185 ? 2.225 3.983 28.324 1.00 14.00 185 ASN A CA 1
ATOM 1519 C C . ASN A 1 185 ? 1.294 4.063 27.109 1.00 13.17 185 ASN A C 1
ATOM 1520 O O . ASN A 1 185 ? 0.342 4.847 27.081 1.00 13.73 185 ASN A O 1
ATOM 1525 N N . ALA A 1 186 ? 1.555 3.200 26.124 1.00 12.25 186 ALA A N 1
ATOM 1526 C CA . ALA A 1 186 ? 0.701 2.950 24.964 1.00 11.21 186 ALA A CA 1
ATOM 1527 C C . ALA A 1 186 ? 0.344 1.477 25.023 1.00 10.91 186 ALA A C 1
ATOM 1528 O O . ALA A 1 186 ? 1.078 0.671 25.559 1.00 11.00 186 ALA A O 1
ATOM 1530 N N . TYR A 1 187 ? -0.849 1.135 24.504 1.00 10.44 187 TYR A N 1
ATOM 1531 C CA . TYR A 1 187 ? -1.441 -0.182 24.628 1.00 10.50 187 TYR A CA 1
ATOM 1532 C C . TYR A 1 187 ? -1.815 -0.796 23.318 1.00 10.50 187 TYR A C 1
ATOM 1533 O 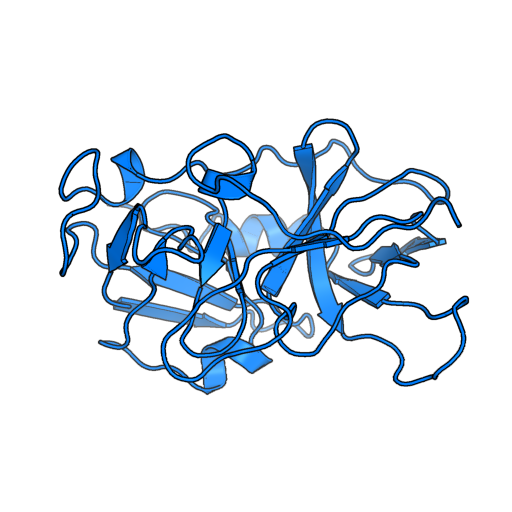O . TYR A 1 187 ? -2.416 -0.153 22.449 1.00 10.27 187 TYR A O 1
ATOM 1542 N N . GLY A 1 188 ? -1.405 -2.038 23.193 1.00 10.13 188 GLY A N 1
ATOM 1543 C CA . GLY A 1 188 ? -1.752 -2.864 22.053 1.00 9.81 188 GLY A CA 1
ATOM 1544 C C . GLY A 1 188 ? -2.398 -4.169 22.461 1.00 9.51 188 GLY A C 1
ATOM 1545 O O . GLY A 1 188 ? -2.289 -4.615 23.616 1.00 10.02 188 GLY A O 1
ATOM 1546 N N . VAL A 1 189 ? -3.076 -4.788 21.519 1.00 8.61 189 VAL A N 1
ATOM 1547 C CA . VAL A 1 189 ? -3.613 -6.134 21.696 1.00 8.85 189 VAL A CA 1
ATOM 1548 C C . VAL A 1 189 ? -2.500 -7.092 21.323 1.00 8.56 189 VAL A C 1
ATOM 1549 O O . VAL A 1 189 ? -1.954 -7.016 20.206 1.00 10.01 189 VAL A O 1
ATOM 1553 N N . TYR A 1 190 ? -2.142 -8.020 22.216 1.00 9.03 190 TYR A N 1
ATOM 1554 C CA . TYR A 1 190 ? -1.191 -9.100 21.998 1.00 9.30 190 TYR A CA 1
ATOM 1555 C C . TYR A 1 190 ? -1.947 -10.264 21.366 1.00 10.71 190 TYR A C 1
ATOM 1556 O O . TYR A 1 190 ? -3.093 -10.548 21.733 1.00 11.74 190 TYR A O 1
ATOM 1565 N N . PHE A 1 191 ? -1.331 -10.910 20.395 1.00 10.33 191 PHE A N 1
ATOM 1566 C CA . PHE A 1 191 ? -1.999 -11.962 19.638 1.00 10.52 191 PHE A CA 1
ATOM 1567 C C . PHE A 1 191 ? -2.017 -13.296 20.358 1.00 11.75 191 PHE A C 1
ATOM 1568 O O . PHE A 1 191 ? -1.128 -14.146 20.167 1.00 12.77 191 PHE A O 1
ATOM 1576 N N . THR A 1 192 ? -3.020 -13.470 21.199 1.00 10.61 192 THR A N 1
ATOM 1577 C CA . THR A 1 192 ? -3.258 -14.726 21.902 1.00 11.29 192 THR A CA 1
ATOM 1578 C C . THR A 1 192 ? -3.804 -15.745 20.922 1.00 11.49 192 THR A C 1
ATOM 1579 O O . THR A 1 192 ? -4.250 -15.407 19.829 1.00 11.30 192 THR A O 1
ATOM 1583 N N . PRO A 1 193 ? -3.861 -17.028 21.327 1.00 10.41 193 PRO A N 1
ATOM 1584 C CA . PRO A 1 193 ? -4.338 -18.050 20.396 1.00 11.57 193 PRO A CA 1
ATOM 1585 C C . PRO A 1 193 ? -5.757 -17.817 19.916 1.00 12.47 193 PRO A C 1
ATOM 1586 O O . PRO A 1 193 ? -6.031 -17.999 18.717 1.00 12.24 193 PRO A O 1
ATOM 1590 N N . GLU A 1 194 ? -6.640 -17.387 20.783 1.00 12.21 194 GLU A N 1
ATOM 1591 C CA . GLU A 1 194 ? -8.009 -17.216 20.308 1.00 14.21 194 GLU A CA 1
ATOM 1592 C C . GLU A 1 194 ? -8.165 -15.998 19.377 1.00 13.14 194 GLU A C 1
ATOM 1593 O O . GLU A 1 194 ? -8.979 -16.063 18.457 1.00 13.08 194 GLU A O 1
ATOM 1599 N N . ILE A 1 195 ? -7.336 -14.962 19.537 1.00 11.34 195 ILE A N 1
ATOM 1600 C CA . ILE A 1 195 ? -7.361 -13.838 18.615 1.00 10.81 195 ILE A CA 1
ATOM 1601 C C . ILE A 1 195 ? -6.724 -14.225 17.275 1.00 11.26 195 ILE A C 1
ATOM 1602 O O . ILE A 1 195 ? -7.274 -13.915 16.209 1.00 11.42 195 ILE A O 1
ATOM 1607 N N . LYS A 1 196 ? -5.627 -14.979 17.293 1.00 10.51 196 LYS A N 1
ATOM 1608 C CA . LYS A 1 196 ? -5.019 -15.469 16.050 1.00 10.88 196 LYS A CA 1
ATOM 1609 C C . LYS A 1 196 ? -6.008 -16.350 15.283 1.00 11.17 196 LYS A C 1
ATOM 1610 O O . LYS A 1 196 ? -6.089 -16.253 14.066 1.00 10.97 196 LYS A O 1
ATOM 1616 N N . LYS A 1 197 ? -6.776 -17.189 16.004 1.00 11.00 197 LYS A N 1
ATOM 1617 C CA . LYS A 1 197 ? -7.743 -18.059 15.350 1.00 10.72 197 LYS A CA 1
ATOM 1618 C C . LYS A 1 197 ? -8.861 -17.235 14.741 1.00 11.47 197 LYS A C 1
ATOM 1619 O O . LYS A 1 197 ? -9.298 -17.530 13.609 1.00 11.92 197 LYS A O 1
ATOM 1625 N N . PHE A 1 198 ? -9.369 -16.239 15.471 1.00 10.78 198 PHE A N 1
ATOM 1626 C CA . PHE A 1 198 ? -10.413 -15.366 14.933 1.00 11.35 198 PHE A CA 1
ATOM 1627 C C . PHE A 1 198 ? -9.955 -14.698 13.624 1.00 11.80 198 PHE A C 1
ATOM 1628 O O . PHE A 1 198 ? -10.706 -14.647 12.641 1.00 11.36 198 PHE A O 1
ATOM 1636 N N . ILE A 1 199 ? -8.725 -14.199 13.599 1.00 10.29 199 ILE A N 1
ATOM 1637 C CA . ILE A 1 199 ? -8.205 -13.552 12.403 1.00 10.78 199 ILE A CA 1
ATOM 1638 C C . ILE A 1 199 ? -8.093 -14.554 11.249 1.00 11.60 199 ILE A C 1
ATOM 1639 O O . ILE A 1 199 ? -8.597 -14.308 10.148 1.00 11.33 199 ILE A O 1
ATOM 1644 N N . ALA A 1 200 ? -7.485 -15.727 11.517 1.00 11.32 200 ALA A N 1
ATOM 1645 C CA . ALA A 1 200 ? -7.334 -16.758 10.495 1.00 13.00 200 ALA A CA 1
ATOM 1646 C C . ALA A 1 200 ? -8.674 -17.192 9.883 1.00 13.39 200 ALA A C 1
ATOM 1647 O O . ALA A 1 200 ? -8.759 -17.380 8.662 1.00 14.23 200 ALA A O 1
ATOM 1649 N N A GLU A 1 201 ? -9.712 -17.305 10.718 0.50 11.91 201 GLU A N 1
ATOM 1650 N N B GLU A 1 201 ? -9.710 -17.337 10.696 0.50 11.79 201 GLU A N 1
ATOM 1651 C CA A GLU A 1 201 ? -11.062 -17.708 10.291 0.50 12.52 201 GLU A CA 1
ATOM 1652 C CA B GLU A 1 201 ? -11.004 -17.803 10.176 0.50 12.17 201 GLU A CA 1
ATOM 1653 C C A GLU A 1 201 ? -11.656 -16.728 9.326 0.50 13.22 201 GLU A C 1
ATOM 1654 C C B GLU A 1 201 ? -11.793 -16.698 9.446 0.50 13.85 201 GLU A C 1
ATOM 1655 O O A GLU A 1 201 ? -12.466 -17.096 8.473 0.50 12.60 201 GLU A O 1
ATOM 1656 O O B GLU A 1 201 ? -12.869 -16.956 8.875 0.50 13.10 201 GLU A O 1
ATOM 1667 N N . ASN A 1 202 ? -11.262 -15.459 9.466 1.00 11.58 202 ASN A N 1
ATOM 1668 C CA . ASN A 1 202 ? -11.891 -14.368 8.761 1.00 12.47 202 ASN A CA 1
ATOM 1669 C C . ASN A 1 202 ? -11.052 -13.787 7.619 1.00 13.38 202 ASN A C 1
ATOM 1670 O O . ASN A 1 202 ? -11.462 -12.786 7.025 1.00 14.22 202 ASN A O 1
ATOM 1675 N N . ILE A 1 203 ? -9.957 -14.426 7.265 1.00 12.01 203 ILE A N 1
ATOM 1676 C CA . ILE A 1 203 ? -9.221 -14.065 6.054 1.00 13.34 203 ILE A CA 1
ATOM 1677 C C . ILE A 1 203 ? -10.058 -14.501 4.850 1.00 15.23 203 ILE A C 1
ATOM 1678 O O . ILE A 1 203 ? -10.656 -15.594 4.862 1.00 16.14 203 ILE A O 1
ATOM 1683 N N . ASP A 1 204 ? -10.187 -13.637 3.852 1.00 13.49 204 ASP A N 1
ATOM 1684 C CA . ASP A 1 204 ? -10.962 -13.952 2.650 1.00 14.17 204 ASP A CA 1
ATOM 1685 C C . ASP A 1 204 ? -10.480 -15.275 2.045 1.00 20.30 204 ASP A C 1
ATOM 1686 O O . ASP A 1 204 ? -9.291 -15.502 1.892 1.00 19.34 204 ASP A O 1
ATOM 1691 N N . LYS A 1 205 ? -11.425 -16.175 1.757 1.00 22.82 205 LYS A N 1
ATOM 1692 C CA . LYS A 1 205 ? -11.087 -17.500 1.218 1.00 25.74 205 LYS A CA 1
ATOM 1693 C C . LYS A 1 205 ? -10.729 -17.496 -0.272 1.00 35.55 205 LYS A C 1
ATOM 1694 O O . LYS A 1 205 ? -10.127 -18.463 -0.754 1.00 37.30 205 LYS A O 1
ATOM 1700 N N . GLY A 1 206 ? -11.065 -16.407 -0.967 1.00 34.19 206 GLY A N 1
ATOM 1701 C CA . GLY A 1 206 ? -10.791 -16.236 -2.390 1.00 70.14 206 GLY A CA 1
ATOM 1702 C C . GLY A 1 206 ? -11.975 -16.574 -3.270 1.00 104.27 206 GLY A C 1
ATOM 1703 O O . GLY A 1 206 ? -12.512 -17.681 -3.203 1.00 69.59 206 GLY A O 1
#

Solvent-accessible surface area: 10308 Å² total; per-residue (Å²): 120,175,58,104,66,60,135,16,175,66,3,108,99,87,10,20,13,0,0,0,1,1,151,41,11,0,0,0,1,28,11,92,1,0,0,0,0,0,51,70,4,2,157,92,25,150,109,48,47,138,0,12,0,9,4,45,44,124,187,25,30,0,0,23,0,11,1,75,107,45,31,75,29,126,28,202,47,25,0,0,0,0,18,0,80,51,148,10,79,89,134,2,102,152,10,90,31,0,52,86,9,10,50,69,24,135,86,10,123,31,19,150,64,58,50,119,0,34,0,0,0,10,13,97,65,132,214,128,109,72,16,3,50,30,4,14,4,42,2,92,48,48,140,49,31,43,0,16,0,13,3,75,0,75,219,3,4,8,0,0,0,0,0,19,73,110,41,49,8,4,0,0,4,63,38,32,61,143,84,156,86,103,114,44,60,0,70,0,2,42,16,22,110,112,1,75,119,18,4,62,96,25,46,23,194,76

Radius of gyration: 15.59 Å; Cα contacts (8 Å, |Δi|>4): 607; chains: 1; bounding box: 36×36×41 Å

Sequence (206 aa):
SENQVTTKVKDTNIFPYTGVVAFKSSATGFVVGKNTIILTNKHVSKNYKVGDRIITAHHPNSDKGNGGIYSSIKKIINYPGKEDVSVIQVEERAIIERGPKGFNFNDNVTPFKYAAGAKAGERRIKKVIGYPHPYKNKYVLYESTGPVMSVEGSSSIVYSAHTERRGNSGSPVLNSNNELVGIHFASSDVKNDDNRNAYGVYFTPEIKKFIAEENIDKG

InterPro domains:
  IPR001254 Serine proteases, trypsin domain [PF00089] (45-225)
  IPR008256 Peptidase S1B [PR00839] (40-57)
  IPR008256 Peptidase S1B [PR00839] (60-77)
  IPR008256 Peptidase S1B [PR00839] (89-101)
  IPR008256 Peptidase S1B [PR00839] (148-161)
  IPR008256 Peptidase S1B [PR00839] (182-198)
  IPR008256 Peptidase S1B [PR00839] (199-211)
  IPR008353 Peptidase S1B, exfoliative toxin [PR01774] (67-91)
  IPR008353 Peptidase S1B, exfoliative toxin [PR01774] (184-208)
  IPR009003 Peptidase S1, PA clan [SSF50494] (32-238)
  IPR028301 Serine proteases, V8 family, histidine active site [PS00672] (61-75)

Foldseek 3Di:
DPFDKFWDQDQQDPPSLQKKAAQFAIWGDAAAQKIKFFQVVCVVDDFQGKMWGSDAFPRAGQAIWTWHDKAADPDDGGMIMTGTDQAGPGAGPQGRGSVSRGDHAAADPEFAFFFKKKWWWFQGHDDPGGIIMITMFTWHDDDAQKTKTQTDGHQRSGHTFIAGPVRHGAFGWHAWDPDPDSRTITITTGCDPVNVVVNVVPRDPD

Secondary structure (DSSP, 8-state):
--S-EEE-S--SSTTGGGEEE-SSSEEEEEETTEEEE-HHHHTT--TT-EEEES--TTS--S-EEEEEEEEE-SSSS--EEEEE-SEEEEEETTEEEHHHH--PPPBPS---TT-EEEEEE--S-BTTB---EEEEEEEEEEETTEEEE-----GGGTT-EEE-TTS-EEEEEEEE---SSSS--EEEE---HHHHHHHHHTS---

Organism: Staphylococcus aureus (strain NCTC 8325 / PS 47) (NCBI:txid93061)

B-factor: mean 19.25, std 13.09, range [7.57, 104.27]

=== Feature glossary ===
The record interleaves many kinds of information about one protein. Here is each kind framed as the question it answers.

Q: Are the domains correctly placed relative to each other?
A: Predicted aligned error is AlphaFold's pairwise confidence. Unlike pLDDT (per-residue), PAE is per-residue-pair and captures whether two parts of the structure are correctly placed relative to each other. Units are ångströms of expected positional error.

Q: Which residues are in helices, strands, or loops?
A: Eight-state secondary structure (DSSP): H is the canonical α-helix, G the tighter 3₁₀-helix, I the wider π-helix; E/B are β-structure, T and S are turns and bends, and '-' is everything else. DSSP derives these from the pattern of main-chain N–H···O=C hydrogen bonds, not from the sequence.

Q: What if only a Cα trace is available?
A: P-SEA three-state annotation labels each residue as helix, strand, or coil based purely on the geometry of the Cα trace. It serves as a fallback when the full backbone (and thus DSSP) is unavailable.

Q: What are the backbone torsion angles?
A: φ (phi) and ψ (psi) are the two rotatable backbone dihedrals per residue: φ is the C(i-1)–N–Cα–C torsion, ψ is the N–Cα–C–N(i+1) torsion, both in degrees on (−180°, 180°]. α-helical residues cluster near (−60°, −45°); β-strand residues near (−120°, +130°). A Ramachandran plot is simply a scatter of (φ, ψ) for every residue.

Q: What known structures does this most resemble?
A: Structural nearest neighbors (via Foldseek easy-search vs the PDB). Reported per hit: target PDB id, E-value, and alignment TM-score. A TM-score above ~0.5 is the conventional threshold for 'same fold'.

Q: What family and function is it annotated with?
A: Database cross-references. InterPro integrates a dozen domain/family signature databases into unified entries with residue-range hits. GO terms attach function/process/location labels with evidence codes. CATH codes position the fold in a four-level structural taxonomy. Organism is the NCBI-taxonomy species name.

Q: Which residues are buried vs exposed?
A: Solvent accessibility: the surface area of each residue that a 1.4 Å water probe can touch, in Å². When only backbone atoms are present the absolute values are lower than full-atom SASA (side chains contribute most of the area) and are flagged as backbone-only.

Q: What do the diagnostic plots show?
A: Three diagnostic plots accompany the record. The Cα contact map visualizes the tertiary structure as a 2D adjacency matrix (8 Å cutoff, sequence-local contacts suppressed). The Ramachandran plot shows the distribution of backbone (φ, ψ) torsions, with points in the α and β basins reflecting secondary structure content. The PAE plot shows AlphaFold's inter-residue confidence as a color matrix.

Q: What is the amino-acid chain?
A: The amino-acid sequence is the protein's primary structure: the linear order of residues from the N-terminus to the C-terminus, written in one-letter code. Everything else here — the 3D coordinates, the secondary structure, the domain annotations — is ultimately a consequence of this string.

Q: What do the rendered images show?
A: The six renders are orthographic views along the three Cartesian axes in both directions. Representation (cartoon, sticks, or surface) and color scheme (sequence-rainbow or by-chain) vary across proteins so the training set covers all the common visualization conventions.

Q: Where is each backbone atom in 3D?
A: The mmCIF table is the protein's shape written out atom by atom. For each backbone N, Cα, C, and carbonyl O, it records an (x, y, z) coordinate triple in Å plus the residue type, chain letter, and residue number.

Q: How mobile is each atom in the crystal?
A: For experimental (PDB) structures, the B-factor (temperature factor) quantifies the positional spread of each atom in the crystal — a combination of thermal vibration and static disorder — in units of Å². High B-factors mark flexible loops or poorly resolved regions; low B-factors mark the rigid, well-ordered core.

Q: How big and how compact is the whole molecule?
A: Three whole-structure scalars: the radius of gyration (RMS distance of Cα from centroid, in Å), the count of Cα–Cα contacts (pairs closer than 8 Å and separated by more than four residues in sequence — i.e. tertiary, not local, contacts), and the bounding-box dimensions. Together they distinguish compact globular folds from extended fibres or disordered chains.

Q: What does the local fold look like, residue by residue?
A: A 3Di character summarizes, for each residue, the relative orientation of the Cα frame of its nearest spatial neighbor. Because it encodes fold topology rather than chemistry, 3Di alignments detect remote structural simil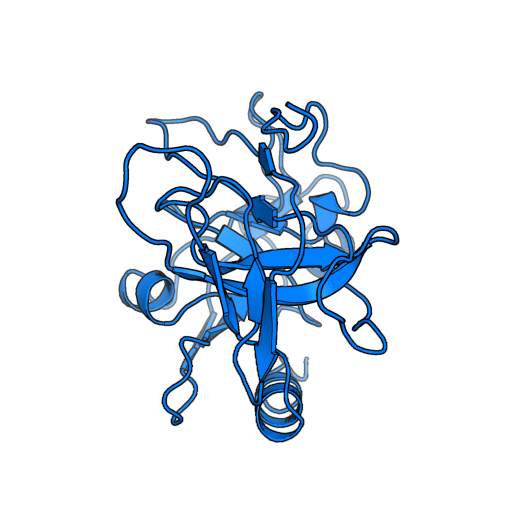arity that sequence alignment misses.

Q: How confident is the AlphaFold model at each residue?
A: For AlphaFold models, the B-factor field carries pLDDT — the model's own estimate of local accuracy on a 0–100 scale. Regions with pLDDT<50 should be treated as essentially unmodeled; they often correspond to intrinsically disordered segments.